Protein AF-A0A3D2YHK5-F1 (afdb_monomer_lite)

Foldseek 3Di:
DDWDDDVQWIFDDDPNDTFWIWGWDQDPAFIETADTDGDPVCPPVCVSVVRVVVRCVVRCVPPQAGKHKYKYADDPDPVCVVVLVVSQWDDDPRITMHIDDHPDDPVRVVLVVCLVPDDQWAEAEAQACQQQPVVLSVQVSNDPRHAYEYEHLDPVSLVNNVVVQVVVVGDHHYDNDGCVCVVVPDPPPRGDDD

Secondary structure (DSSP, 8-state):
-EEEEETTEEEEEETTEEEEEEEEEEETTEEEEEEEEE-GGGTTSSHHHHHHHHHHHHTTTT-SSS-EEEEEPPPSSHHHHHHHHTTT-EEETTEEEEEE-----HHHHHHHHHHHH-SS-SEEEES--TTSHHHHHHHHHHTTTSEEEEEES-HHHHHHHHHHHHHTT---EEEES-GGGGGGTS-TT-S---

Structure (mmCIF, N/CA/C/O backbone):
data_AF-A0A3D2YHK5-F1
#
_entry.id   AF-A0A3D2YHK5-F1
#
loop_
_atom_site.group_PDB
_atom_site.id
_atom_site.type_symbol
_atom_site.label_atom_id
_atom_site.label_alt_id
_atom_site.label_comp_id
_atom_site.label_asym_id
_atom_site.label_entity_id
_atom_site.label_seq_id
_atom_site.pdbx_PDB_ins_code
_atom_site.Cartn_x
_atom_site.Cartn_y
_atom_site.Cartn_z
_atom_site.occupancy
_atom_site.B_iso_or_equiv
_atom_site.auth_seq_id
_atom_site.auth_comp_id
_atom_site.auth_asym_id
_atom_site.auth_atom_id
_atom_site.pdbx_PDB_model_num
ATOM 1 N N . MET A 1 1 ? 25.775 6.200 -14.790 1.00 88.88 1 MET A N 1
ATOM 2 C CA . MET A 1 1 ? 24.666 5.996 -15.748 1.00 88.88 1 MET A CA 1
ATOM 3 C C . MET A 1 1 ? 23.688 7.136 -15.580 1.00 88.88 1 MET A C 1
ATOM 5 O O . MET A 1 1 ? 23.477 7.538 -14.444 1.00 88.88 1 MET A O 1
ATOM 9 N N . LYS A 1 2 ? 23.125 7.659 -16.668 1.00 94.06 2 LYS A N 1
ATOM 10 C CA . LYS A 1 2 ? 22.083 8.692 -16.622 1.00 94.06 2 LYS A CA 1
ATOM 11 C C . LYS A 1 2 ? 20.836 8.153 -17.311 1.00 94.06 2 LYS A C 1
ATOM 13 O O . LYS A 1 2 ? 20.948 7.627 -18.412 1.00 94.06 2 LYS A O 1
ATOM 18 N N . LEU A 1 3 ? 19.683 8.252 -16.655 1.00 95.62 3 LEU A N 1
ATOM 19 C CA . LEU A 1 3 ? 18.392 7.918 -17.249 1.00 95.62 3 LEU A CA 1
ATOM 20 C C . LEU A 1 3 ? 17.642 9.219 -17.523 1.00 95.62 3 LEU A C 1
ATOM 22 O O . LEU A 1 3 ? 17.362 9.970 -16.588 1.00 95.62 3 LEU A O 1
ATOM 26 N N . GLU A 1 4 ? 17.339 9.479 -18.786 1.00 96.81 4 GLU A N 1
ATOM 27 C CA . GLU A 1 4 ? 16.583 10.650 -19.220 1.00 96.81 4 GLU A CA 1
ATOM 28 C C . GLU A 1 4 ? 15.184 10.233 -19.646 1.00 96.81 4 GLU A C 1
ATOM 30 O O . GLU A 1 4 ? 15.004 9.219 -20.321 1.00 96.81 4 GLU A O 1
ATOM 35 N N . GLU A 1 5 ? 14.195 11.016 -19.240 1.00 96.12 5 GLU A N 1
ATOM 36 C CA . GLU A 1 5 ? 12.816 10.848 -19.675 1.00 96.12 5 GLU A CA 1
ATOM 37 C C . GLU A 1 5 ? 12.613 11.515 -21.035 1.00 96.12 5 GLU A C 1
ATOM 39 O O . GLU A 1 5 ? 13.186 12.567 -21.322 1.00 96.12 5 GLU A O 1
ATOM 44 N N . ARG A 1 6 ? 11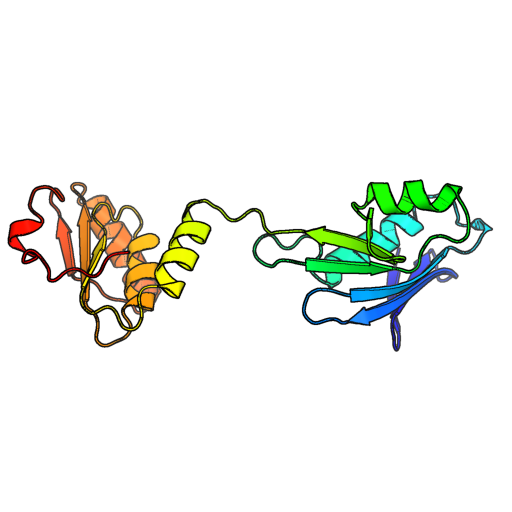.825 10.868 -21.888 1.00 93.62 6 ARG A N 1
ATOM 45 C CA . ARG A 1 6 ? 11.473 11.320 -23.234 1.00 93.62 6 ARG A CA 1
ATOM 46 C C . ARG A 1 6 ? 9.975 11.089 -23.451 1.00 93.62 6 ARG A C 1
ATOM 48 O O . ARG A 1 6 ? 9.382 10.274 -22.741 1.00 93.62 6 ARG A O 1
ATOM 55 N N . PRO A 1 7 ? 9.346 11.745 -24.440 1.00 92.88 7 PRO A N 1
ATOM 56 C CA . PRO A 1 7 ? 7.961 11.447 -24.789 1.00 92.88 7 PRO A CA 1
ATOM 57 C C . PRO A 1 7 ? 7.756 9.938 -25.012 1.00 92.88 7 PRO A C 1
ATOM 59 O O . PRO A 1 7 ? 8.401 9.339 -25.871 1.00 92.88 7 PRO A O 1
ATOM 62 N N . GLY A 1 8 ? 6.897 9.320 -24.196 1.00 92.38 8 GLY A N 1
ATOM 63 C CA . GLY A 1 8 ? 6.570 7.892 -24.279 1.00 92.38 8 GLY A CA 1
ATOM 64 C C . GLY A 1 8 ? 7.642 6.920 -23.763 1.00 92.38 8 GLY A C 1
ATOM 65 O O . GLY A 1 8 ? 7.544 5.723 -24.038 1.00 92.38 8 GLY A O 1
ATOM 66 N N . GLY A 1 9 ? 8.675 7.377 -23.043 1.00 96.31 9 GLY A N 1
ATOM 67 C CA . GLY A 1 9 ? 9.701 6.455 -22.560 1.00 96.31 9 GLY A CA 1
ATOM 68 C C . GLY A 1 9 ? 10.932 7.070 -21.905 1.00 96.31 9 GLY A C 1
ATOM 69 O O . GLY A 1 9 ? 10.928 8.184 -21.389 1.00 96.31 9 GLY A O 1
ATOM 70 N N . PHE A 1 10 ? 12.015 6.298 -21.915 1.00 97.88 10 PHE A N 1
ATOM 71 C CA . PHE A 1 10 ? 13.275 6.626 -21.263 1.00 97.88 10 PHE A CA 1
ATOM 72 C C . PHE A 1 10 ? 14.465 6.234 -22.129 1.00 97.88 10 PHE A C 1
ATOM 74 O O . PHE A 1 10 ? 14.447 5.200 -22.798 1.00 97.88 10 PHE A O 1
ATOM 81 N N . ALA A 1 11 ? 15.530 7.024 -22.050 1.00 97.69 11 ALA A N 1
ATOM 82 C CA . ALA A 1 11 ? 16.819 6.733 -22.657 1.00 97.69 11 ALA A CA 1
ATOM 83 C C . ALA A 1 11 ? 17.905 6.615 -21.592 1.00 97.69 11 ALA A C 1
ATOM 85 O O . ALA A 1 11 ? 17.996 7.419 -20.661 1.00 97.69 11 ALA A O 1
ATOM 86 N N . LEU A 1 12 ? 18.734 5.588 -21.728 1.00 97.88 12 LEU A N 1
ATOM 87 C CA . LEU A 1 12 ? 19.839 5.287 -20.838 1.00 97.88 12 LEU A CA 1
ATOM 88 C C . LEU A 1 12 ? 21.146 5.722 -21.490 1.00 97.88 12 LEU A C 1
ATOM 90 O O . LEU A 1 12 ? 21.478 5.258 -22.576 1.00 97.88 12 LEU A O 1
ATOM 94 N N . TYR A 1 13 ? 21.931 6.528 -20.783 1.00 97.25 13 TYR A N 1
ATOM 95 C CA . TYR A 1 13 ? 23.222 7.015 -21.251 1.00 97.25 13 TYR A CA 1
ATOM 96 C C . TYR A 1 13 ? 24.378 6.568 -20.366 1.00 97.25 13 TYR A C 1
ATOM 98 O O . TYR A 1 13 ? 24.289 6.540 -19.126 1.00 97.25 13 TYR A O 1
ATOM 106 N N . LYS A 1 14 ? 25.511 6.322 -21.020 1.00 95.50 14 LYS A N 1
ATOM 107 C CA . LYS A 1 14 ? 26.828 6.201 -20.402 1.00 95.50 14 LYS A CA 1
ATOM 108 C C . LYS A 1 14 ? 27.788 7.148 -21.115 1.00 95.50 14 LYS A C 1
ATOM 110 O O . LYS A 1 14 ? 27.873 7.105 -22.331 1.00 95.50 14 LYS A O 1
ATOM 115 N N . GLU A 1 15 ? 28.487 8.002 -20.362 1.00 90.19 15 GLU A N 1
ATOM 116 C CA . GLU A 1 15 ? 29.526 8.899 -20.910 1.00 90.19 15 GLU A CA 1
ATOM 117 C C . GLU A 1 15 ? 29.047 9.723 -22.126 1.00 90.19 15 GLU A C 1
ATOM 119 O O . GLU A 1 15 ? 29.787 9.939 -23.074 1.00 90.19 15 GLU A O 1
ATOM 124 N N . LYS A 1 16 ? 27.795 10.210 -22.070 1.00 91.69 16 LYS A N 1
ATOM 125 C CA . LYS A 1 16 ? 27.081 10.964 -23.128 1.00 91.69 16 LYS A CA 1
ATOM 126 C C . LYS A 1 16 ? 26.627 10.150 -24.348 1.00 91.69 16 LYS A C 1
ATOM 128 O O . LYS A 1 16 ? 25.892 10.687 -25.168 1.00 91.69 16 LYS A O 1
ATOM 133 N N . THR A 1 17 ? 26.955 8.867 -24.428 1.00 94.69 17 THR A N 1
ATOM 134 C CA . THR A 1 17 ? 26.437 7.958 -25.457 1.00 94.69 17 THR A CA 1
ATOM 135 C C . THR A 1 17 ? 25.137 7.318 -24.987 1.00 94.69 17 THR A C 1
ATOM 137 O O . THR A 1 17 ? 25.060 6.826 -23.858 1.00 94.69 17 THR A O 1
ATOM 140 N N . GLU A 1 18 ? 24.108 7.314 -25.834 1.00 96.38 18 GLU A N 1
ATOM 141 C CA . GLU A 1 18 ? 22.886 6.545 -25.587 1.00 96.38 18 GLU A CA 1
ATOM 142 C C . GLU A 1 18 ? 23.189 5.053 -25.760 1.00 96.38 18 GLU A C 1
ATOM 144 O O . GLU A 1 18 ? 23.614 4.609 -26.822 1.00 96.38 18 GLU A O 1
ATOM 149 N N . VAL A 1 19 ? 22.988 4.274 -24.700 1.00 97.62 19 VAL A N 1
ATOM 150 C CA . VAL A 1 19 ? 23.305 2.838 -24.664 1.00 97.62 19 VAL A CA 1
ATOM 151 C C . VAL A 1 19 ? 22.060 1.954 -24.656 1.00 97.62 19 VAL A C 1
ATOM 153 O O . VAL A 1 19 ? 22.167 0.730 -24.761 1.00 97.62 19 VAL A O 1
ATOM 156 N N . GLY A 1 20 ? 20.872 2.541 -24.528 1.00 97.12 20 GLY A N 1
ATOM 157 C CA . GLY A 1 20 ? 19.611 1.815 -24.586 1.00 97.12 20 GLY A CA 1
ATOM 158 C C . GLY A 1 20 ? 18.398 2.700 -24.356 1.00 97.12 20 GLY A C 1
ATOM 159 O O . GLY A 1 20 ? 18.521 3.826 -23.880 1.00 97.12 20 GLY A O 1
ATOM 160 N N . CYS A 1 21 ? 17.222 2.163 -24.647 1.00 97.62 21 CYS A N 1
ATOM 161 C CA . CYS A 1 21 ? 15.961 2.871 -24.497 1.00 97.62 21 CYS A CA 1
ATOM 162 C C . CYS A 1 21 ? 14.836 1.931 -24.052 1.00 97.62 21 CYS A C 1
ATOM 164 O O . CYS A 1 21 ? 14.909 0.708 -24.206 1.00 97.62 21 CYS A O 1
ATOM 166 N N . CYS A 1 22 ? 13.800 2.515 -23.463 1.00 97.88 22 CYS A N 1
ATOM 167 C CA . CYS A 1 22 ? 12.573 1.834 -23.081 1.00 97.88 22 CYS A CA 1
ATOM 168 C C . CYS A 1 22 ? 11.386 2.701 -23.495 1.00 97.88 22 CYS A C 1
ATOM 170 O O . CYS A 1 22 ? 11.330 3.861 -23.092 1.00 97.88 22 CYS A O 1
ATOM 172 N N . GLN A 1 23 ? 10.449 2.155 -24.266 1.00 97.88 23 GLN A N 1
ATOM 173 C CA . GLN A 1 23 ? 9.163 2.798 -24.541 1.00 97.88 23 GLN A CA 1
ATOM 174 C C . GLN A 1 23 ? 8.079 2.115 -23.727 1.00 97.88 23 GLN A C 1
ATOM 176 O O . GLN A 1 23 ? 8.048 0.886 -23.631 1.00 97.88 23 GLN A O 1
ATOM 181 N N . LEU A 1 24 ? 7.189 2.911 -23.147 1.00 97.56 24 LEU A N 1
ATOM 182 C CA . LEU A 1 24 ? 6.119 2.406 -22.304 1.00 97.56 24 LEU A CA 1
ATOM 183 C C . LEU A 1 24 ? 4.934 3.362 -22.247 1.00 97.56 24 LEU A C 1
ATOM 185 O O . LEU A 1 24 ? 5.067 4.563 -22.477 1.00 97.56 24 LEU A O 1
ATOM 189 N N . THR A 1 25 ? 3.791 2.817 -21.851 1.00 97.19 25 THR A N 1
ATOM 190 C CA . THR A 1 25 ? 2.605 3.584 -21.474 1.00 97.19 25 THR A CA 1
ATOM 191 C C . THR A 1 25 ? 2.326 3.369 -19.994 1.00 97.19 25 THR A C 1
ATOM 193 O O . THR A 1 25 ? 2.326 2.234 -19.514 1.00 97.19 25 THR A O 1
ATOM 196 N N . ARG A 1 26 ? 2.093 4.450 -19.244 1.00 95.62 26 ARG A N 1
ATOM 197 C CA . ARG A 1 26 ? 1.664 4.348 -17.844 1.00 95.62 26 ARG A CA 1
ATOM 198 C C . ARG A 1 26 ? 0.265 3.736 -17.785 1.00 95.62 26 ARG A C 1
ATOM 200 O O . ARG A 1 26 ? -0.619 4.148 -18.529 1.00 95.62 26 ARG A O 1
ATOM 207 N N . THR A 1 27 ? 0.058 2.796 -16.873 1.00 95.00 27 THR A N 1
ATOM 208 C CA . THR A 1 27 ? -1.259 2.218 -16.579 1.00 95.00 27 THR A CA 1
ATOM 209 C C . THR A 1 27 ? -1.681 2.590 -15.158 1.00 95.00 27 THR A C 1
ATOM 211 O O . THR A 1 27 ? -0.880 3.122 -14.387 1.00 95.00 27 THR A O 1
ATOM 214 N N . ALA A 1 28 ? -2.932 2.302 -14.788 1.00 91.50 28 ALA A N 1
ATOM 215 C CA . ALA A 1 28 ? -3.427 2.565 -13.433 1.00 91.50 28 ALA A CA 1
ATOM 216 C C . ALA A 1 28 ? -2.638 1.806 -12.346 1.00 91.50 28 ALA A C 1
ATOM 218 O O . ALA A 1 28 ? -2.479 2.313 -11.242 1.00 91.50 28 ALA A O 1
ATOM 219 N N . ALA A 1 29 ? -2.116 0.617 -12.669 1.00 91.00 29 ALA A N 1
ATOM 220 C CA . ALA A 1 29 ? -1.415 -0.263 -11.731 1.00 91.00 29 ALA A CA 1
ATOM 221 C C . ALA A 1 29 ? 0.089 -0.417 -12.041 1.00 91.00 29 ALA A C 1
ATOM 223 O O . ALA A 1 29 ? 0.731 -1.319 -11.513 1.00 91.00 29 ALA A O 1
ATOM 224 N N . GLY A 1 30 ? 0.675 0.405 -12.917 1.00 95.62 30 GLY A N 1
ATOM 225 C CA . GLY A 1 30 ? 2.084 0.275 -13.297 1.00 95.62 30 GLY A CA 1
ATOM 226 C C . GLY A 1 30 ? 2.374 0.816 -14.693 1.00 95.62 30 GLY A C 1
ATOM 227 O O . GLY A 1 30 ? 2.168 2.001 -14.966 1.00 95.62 30 GLY A O 1
ATOM 228 N N . ALA A 1 31 ? 2.891 -0.042 -15.575 1.00 97.44 31 ALA A N 1
ATOM 229 C CA . ALA A 1 31 ? 3.216 0.333 -16.950 1.00 97.44 31 ALA A CA 1
ATOM 230 C C . ALA A 1 31 ? 3.137 -0.846 -17.931 1.00 97.44 31 ALA A C 1
ATOM 232 O O . ALA A 1 31 ? 3.493 -1.975 -17.594 1.00 97.44 31 ALA A O 1
ATOM 233 N N . ASP A 1 32 ? 2.745 -0.555 -19.169 1.00 97.44 32 ASP A N 1
ATOM 234 C CA . ASP A 1 32 ? 2.889 -1.455 -20.311 1.00 97.44 32 ASP A CA 1
ATOM 235 C C . ASP A 1 32 ? 4.156 -1.087 -21.085 1.00 97.44 32 ASP A C 1
ATOM 237 O O . ASP A 1 32 ? 4.244 -0.010 -21.674 1.00 97.44 32 ASP A O 1
ATOM 241 N N . VAL A 1 33 ? 5.164 -1.955 -21.044 1.00 97.56 33 VAL A N 1
ATOM 242 C CA . VAL A 1 33 ? 6.435 -1.779 -21.746 1.00 97.56 33 VAL A CA 1
ATOM 243 C C . VAL A 1 33 ? 6.251 -2.209 -23.195 1.00 97.56 33 VAL A C 1
ATOM 245 O O . VAL A 1 33 ? 6.117 -3.392 -23.486 1.00 97.56 33 VAL A O 1
ATOM 248 N N . ALA A 1 34 ? 6.287 -1.249 -24.113 1.00 96.25 34 ALA A N 1
ATOM 249 C CA . ALA A 1 34 ? 6.197 -1.506 -25.545 1.00 96.25 34 ALA A CA 1
ATOM 250 C C . ALA A 1 34 ? 7.515 -2.063 -26.100 1.00 96.25 34 ALA A C 1
ATOM 252 O O . ALA A 1 34 ? 7.510 -3.001 -26.894 1.00 96.25 34 ALA A O 1
ATOM 253 N N . CYS A 1 35 ? 8.656 -1.520 -25.663 1.00 93.62 35 CYS A N 1
ATOM 254 C CA . CYS A 1 35 ? 9.968 -2.055 -26.014 1.00 93.62 35 CYS A CA 1
ATOM 255 C C . CYS A 1 35 ? 11.018 -1.737 -24.944 1.00 93.62 35 CYS A C 1
ATOM 257 O O . CYS A 1 35 ? 10.938 -0.722 -24.255 1.00 93.62 35 CYS A O 1
ATOM 259 N N . LEU A 1 36 ? 12.032 -2.596 -24.830 1.00 95.25 36 LEU A N 1
ATOM 260 C CA . LEU A 1 36 ? 13.234 -2.356 -24.035 1.00 95.25 36 LEU A CA 1
ATOM 261 C C . LEU A 1 36 ? 14.432 -2.859 -24.829 1.00 95.25 36 LEU A C 1
ATOM 263 O O . LEU A 1 36 ? 14.547 -4.054 -25.092 1.00 95.25 36 LEU A O 1
ATOM 267 N N . THR A 1 37 ? 15.330 -1.956 -25.210 1.00 95.00 37 THR A N 1
ATOM 268 C CA . THR A 1 37 ? 16.472 -2.296 -26.060 1.00 95.00 37 THR A CA 1
ATOM 269 C C . THR A 1 37 ? 17.775 -1.755 -25.491 1.00 95.00 37 THR A C 1
ATOM 271 O O . THR A 1 37 ? 17.822 -0.711 -24.844 1.00 95.00 37 THR A O 1
ATOM 274 N N . ILE A 1 38 ? 18.854 -2.502 -25.725 1.00 96.19 38 ILE A N 1
ATOM 275 C CA . ILE A 1 38 ? 20.229 -2.104 -25.419 1.00 96.19 38 ILE A CA 1
ATOM 276 C C . ILE A 1 38 ? 21.022 -2.174 -26.719 1.00 96.19 38 ILE A C 1
ATOM 278 O O . ILE A 1 38 ? 20.932 -3.175 -27.448 1.00 96.19 38 ILE A O 1
ATOM 282 N N . VAL A 1 39 ? 21.802 -1.129 -26.992 1.00 96.31 39 VAL A N 1
ATOM 283 C CA . VAL A 1 39 ? 22.677 -1.045 -28.166 1.00 96.31 39 VAL A CA 1
ATOM 284 C C . VAL A 1 39 ? 23.623 -2.261 -28.171 1.00 96.31 39 VAL A C 1
ATOM 286 O O . VAL A 1 39 ? 24.179 -2.582 -27.116 1.00 96.31 39 VAL A O 1
ATOM 289 N N . PRO A 1 40 ? 23.796 -2.981 -29.301 1.00 94.75 40 PRO A N 1
ATOM 290 C CA . PRO A 1 40 ? 24.488 -4.275 -29.345 1.00 94.75 40 PRO A CA 1
ATOM 291 C C . PRO A 1 40 ? 25.843 -4.339 -28.624 1.00 94.75 40 PRO A C 1
ATOM 293 O O . PRO A 1 40 ? 26.052 -5.235 -27.809 1.00 94.75 40 PRO A O 1
ATOM 296 N N . GLU A 1 41 ? 26.721 -3.358 -28.835 1.00 96.31 41 GLU A N 1
ATOM 297 C CA . GLU A 1 41 ? 28.064 -3.262 -28.224 1.00 96.31 41 GLU A CA 1
ATOM 298 C C . GLU A 1 41 ? 28.055 -3.055 -26.686 1.00 96.31 41 GLU A C 1
ATOM 300 O O . GLU A 1 41 ? 29.052 -3.277 -25.983 1.00 96.31 41 GLU A O 1
ATOM 305 N N . TRP A 1 42 ? 26.899 -2.665 -26.142 1.00 95.50 42 TRP A N 1
ATOM 306 C CA . TRP A 1 42 ? 26.649 -2.469 -24.715 1.00 95.50 42 TRP A CA 1
ATOM 307 C C . TRP A 1 42 ? 25.891 -3.650 -24.084 1.00 95.50 42 TRP A C 1
ATOM 309 O O . TRP A 1 42 ? 25.676 -3.684 -22.869 1.00 95.50 42 TRP A O 1
ATOM 319 N N . ARG A 1 43 ? 25.496 -4.668 -24.857 1.00 93.56 43 ARG A N 1
ATOM 320 C CA . ARG A 1 43 ? 24.784 -5.842 -24.322 1.00 93.56 43 ARG A CA 1
ATOM 321 C C . ARG A 1 43 ? 25.680 -6.686 -23.415 1.00 93.56 43 ARG A C 1
ATOM 323 O O . ARG A 1 43 ? 26.901 -6.587 -23.427 1.00 93.56 43 ARG A O 1
ATOM 330 N N . ARG A 1 44 ? 25.041 -7.519 -22.582 1.00 91.81 44 ARG A N 1
ATOM 331 C CA . ARG A 1 44 ? 25.689 -8.439 -21.617 1.00 91.81 44 ARG A CA 1
ATOM 332 C C . ARG A 1 44 ? 26.559 -7.763 -20.540 1.00 91.81 44 ARG A C 1
ATOM 334 O O . ARG A 1 44 ? 27.207 -8.457 -19.772 1.00 91.81 44 ARG A O 1
ATOM 341 N N . LYS A 1 45 ? 26.482 -6.435 -20.405 1.00 94.81 45 LYS A N 1
ATOM 342 C CA . LYS A 1 45 ? 27.173 -5.631 -19.374 1.00 94.81 45 LYS A CA 1
ATOM 343 C C . LYS A 1 45 ? 26.257 -5.171 -18.226 1.00 94.81 45 LYS A C 1
ATOM 345 O O . LYS A 1 45 ? 26.622 -4.317 -17.431 1.00 94.81 45 LYS A O 1
ATOM 350 N N . GLY A 1 46 ? 25.031 -5.700 -18.157 1.00 94.38 46 GLY A N 1
ATOM 351 C CA . GLY A 1 46 ? 24.060 -5.388 -17.097 1.00 94.38 46 GLY A CA 1
ATOM 352 C C . GLY A 1 46 ? 23.161 -4.169 -17.342 1.00 94.38 46 GLY A C 1
ATOM 353 O O . GLY A 1 46 ? 22.216 -3.972 -16.581 1.00 94.38 46 GLY A O 1
ATOM 354 N N . TYR A 1 47 ? 23.361 -3.397 -18.416 1.00 96.62 47 TYR A N 1
ATOM 355 C CA . TYR A 1 47 ? 22.570 -2.183 -18.674 1.00 96.62 47 TYR A CA 1
ATOM 356 C C . TYR A 1 47 ? 21.072 -2.436 -18.877 1.00 96.62 47 TYR A C 1
ATOM 358 O O . 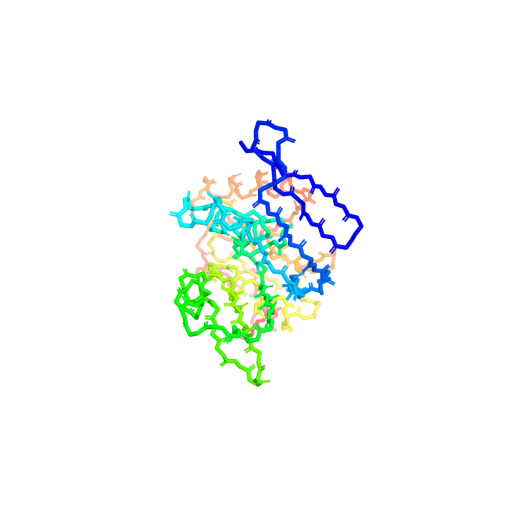TYR A 1 47 ? 20.268 -1.657 -18.383 1.00 96.62 47 TYR A O 1
ATOM 366 N N . GLY A 1 48 ? 20.676 -3.554 -19.497 1.00 95.81 48 GLY A N 1
ATOM 367 C CA . GLY A 1 48 ? 19.257 -3.930 -19.601 1.00 95.81 48 GLY A CA 1
ATOM 368 C C . GLY A 1 48 ? 18.622 -4.205 -18.238 1.00 95.81 48 GLY A C 1
ATOM 369 O O . GLY A 1 48 ? 17.515 -3.758 -17.958 1.00 95.81 48 GLY A O 1
ATOM 370 N N . SER A 1 49 ? 19.359 -4.879 -17.347 1.00 96.56 49 SER A N 1
ATOM 371 C CA . SER A 1 49 ? 18.911 -5.109 -15.970 1.00 96.56 49 SER A CA 1
ATOM 372 C C . SER A 1 49 ? 18.800 -3.800 -15.195 1.00 96.56 49 SER A C 1
ATOM 374 O O . SER A 1 49 ? 17.861 -3.635 -14.427 1.00 96.56 49 SER A O 1
ATOM 376 N N . TYR A 1 50 ? 19.752 -2.885 -15.381 1.00 97.38 50 TYR A N 1
ATOM 377 C CA . TYR A 1 50 ? 19.704 -1.563 -14.767 1.00 97.38 50 TYR A CA 1
ATOM 378 C C . TYR A 1 50 ? 18.487 -0.771 -15.258 1.00 97.38 50 TYR A C 1
ATOM 380 O O . TYR A 1 50 ? 17.683 -0.339 -14.439 1.00 97.38 50 TYR A O 1
ATOM 388 N N . LEU A 1 51 ? 18.301 -0.671 -16.579 1.00 97.69 51 LEU A N 1
ATOM 389 C CA . LEU A 1 51 ? 17.181 0.043 -17.187 1.00 97.69 51 LEU A CA 1
ATOM 390 C C . LEU A 1 51 ? 15.839 -0.479 -16.671 1.00 97.69 51 LEU A C 1
ATOM 392 O O . LEU A 1 51 ? 15.056 0.298 -16.135 1.00 97.69 51 LEU A O 1
ATOM 396 N N . LEU A 1 52 ? 15.600 -1.792 -16.745 1.00 97.50 52 LEU A N 1
ATOM 397 C CA . LEU A 1 52 ? 14.337 -2.373 -16.290 1.00 97.50 52 LEU A CA 1
ATOM 398 C C . LEU A 1 52 ? 14.096 -2.143 -14.790 1.00 97.50 52 LEU A C 1
ATOM 400 O O . LEU A 1 52 ? 12.972 -1.842 -14.403 1.00 97.50 52 LEU A O 1
ATOM 404 N N . LYS A 1 53 ? 15.129 -2.223 -13.938 1.00 97.12 53 LYS A N 1
ATOM 405 C CA . LYS A 1 53 ? 14.992 -1.914 -12.502 1.00 97.12 53 LYS A CA 1
ATOM 406 C C . LYS A 1 53 ? 14.573 -0.470 -12.257 1.00 97.12 53 LYS A C 1
ATOM 408 O O . LYS A 1 53 ? 13.727 -0.235 -11.398 1.00 97.12 53 LYS A O 1
ATOM 413 N N . GLU A 1 54 ? 15.157 0.480 -12.982 1.00 97.56 54 GLU A N 1
ATOM 414 C CA . GLU A 1 54 ? 14.778 1.888 -12.850 1.00 97.56 54 GLU A CA 1
ATOM 415 C C . GLU A 1 54 ? 13.336 2.123 -13.305 1.00 97.56 54 GLU A C 1
ATOM 417 O O . GLU A 1 54 ? 12.592 2.815 -12.613 1.00 97.56 54 GLU A O 1
ATOM 422 N N . ILE A 1 55 ? 12.908 1.490 -14.404 1.00 97.12 55 ILE A N 1
ATOM 423 C CA . ILE A 1 55 ? 11.507 1.533 -14.843 1.00 97.12 55 ILE A CA 1
ATOM 424 C C . ILE A 1 55 ? 10.589 0.939 -13.774 1.00 97.12 55 ILE A C 1
ATOM 426 O O . ILE A 1 55 ? 9.669 1.610 -13.320 1.00 97.12 55 ILE A O 1
ATOM 430 N N . LEU A 1 56 ? 10.863 -0.275 -13.294 1.00 96.62 56 LEU A N 1
ATOM 431 C CA . LEU A 1 56 ? 10.063 -0.887 -12.232 1.00 96.62 56 LEU A CA 1
ATOM 432 C C . LEU A 1 56 ? 9.976 0.036 -11.010 1.00 96.62 56 LEU A C 1
ATOM 434 O O . LEU A 1 56 ? 8.885 0.260 -10.502 1.00 96.62 56 LEU A O 1
ATOM 438 N N . ARG A 1 57 ? 11.086 0.644 -10.573 1.00 95.25 57 ARG A N 1
ATOM 439 C CA . ARG A 1 57 ? 11.091 1.559 -9.422 1.00 95.25 57 ARG A CA 1
ATOM 440 C C . ARG A 1 57 ? 10.237 2.808 -9.650 1.00 95.25 57 ARG A C 1
ATOM 442 O O . ARG A 1 57 ? 9.455 3.154 -8.771 1.00 95.25 57 ARG A O 1
ATOM 449 N N . ARG A 1 58 ? 10.353 3.469 -10.807 1.00 95.19 58 ARG A N 1
ATOM 450 C CA . ARG A 1 58 ? 9.605 4.707 -11.112 1.00 95.19 58 ARG A CA 1
ATOM 451 C C . ARG A 1 58 ? 8.091 4.509 -11.206 1.00 95.19 58 ARG A C 1
ATOM 453 O O . ARG A 1 58 ? 7.340 5.466 -11.037 1.00 95.19 58 ARG A O 1
ATOM 460 N N . PHE A 1 59 ? 7.650 3.286 -11.478 1.00 94.94 59 PHE A N 1
ATOM 461 C CA . PHE A 1 59 ? 6.238 2.945 -11.653 1.00 94.94 59 PHE A CA 1
ATOM 462 C C . PHE A 1 59 ? 5.719 2.022 -10.536 1.00 94.94 59 PHE A C 1
ATOM 464 O O . PHE A 1 59 ? 4.774 1.269 -10.745 1.00 94.94 59 PHE A O 1
ATOM 471 N N . GLY A 1 60 ? 6.341 2.058 -9.350 1.00 92.44 60 GLY A N 1
ATOM 472 C CA . GLY A 1 60 ? 5.824 1.381 -8.153 1.00 92.44 60 GLY A CA 1
ATOM 473 C C . GLY A 1 60 ? 6.053 -0.133 -8.103 1.00 92.44 60 GLY A C 1
ATOM 474 O O . GLY A 1 60 ? 5.560 -0.805 -7.209 1.00 92.44 60 GLY A O 1
ATOM 475 N N . GLY A 1 61 ? 6.848 -0.713 -9.002 1.00 91.94 61 GLY A N 1
ATOM 476 C CA . GLY A 1 61 ? 7.093 -2.159 -9.082 1.00 91.94 61 GLY A CA 1
ATOM 477 C C . GLY A 1 61 ? 7.736 -2.801 -7.846 1.00 91.94 61 GLY A C 1
ATOM 478 O O . GLY A 1 61 ? 7.820 -4.033 -7.779 1.00 91.94 61 GLY A O 1
ATOM 479 N N . TYR A 1 62 ? 8.173 -1.990 -6.880 1.00 90.00 62 TYR A N 1
ATOM 480 C CA . TYR A 1 62 ? 8.693 -2.405 -5.575 1.00 90.00 62 TYR A CA 1
ATOM 481 C C . TYR A 1 62 ? 7.916 -1.804 -4.391 1.00 90.00 62 TYR A C 1
ATOM 483 O O . TYR A 1 62 ? 8.353 -1.953 -3.248 1.00 90.00 62 TYR A O 1
ATOM 491 N N . ASP A 1 63 ? 6.776 -1.161 -4.647 1.00 85.50 63 ASP A N 1
ATOM 492 C CA . ASP A 1 63 ? 5.910 -0.585 -3.620 1.00 85.50 63 ASP A CA 1
ATOM 493 C C . ASP A 1 63 ? 5.387 -1.673 -2.674 1.00 85.50 63 ASP A C 1
ATOM 495 O O . ASP A 1 63 ? 5.028 -2.768 -3.117 1.00 85.50 63 ASP A O 1
ATOM 499 N N . ARG A 1 64 ? 5.446 -1.419 -1.364 1.00 80.12 64 ARG A N 1
ATOM 500 C CA . ARG A 1 64 ? 5.103 -2.412 -0.334 1.00 80.12 64 ARG A CA 1
ATOM 501 C C . ARG A 1 64 ? 3.611 -2.472 -0.032 1.00 80.12 64 ARG A C 1
ATOM 503 O O . ARG A 1 64 ? 3.187 -3.467 0.537 1.00 80.12 64 ARG A O 1
ATOM 510 N N . GLU A 1 65 ? 2.852 -1.455 -0.415 1.00 78.62 65 GLU A N 1
ATOM 511 C CA . GLU A 1 65 ? 1.449 -1.281 -0.035 1.00 78.62 65 GLU A CA 1
ATOM 512 C C . GLU A 1 65 ? 0.516 -1.358 -1.245 1.00 78.62 65 GLU A C 1
ATOM 514 O O . GLU A 1 65 ? -0.623 -1.794 -1.121 1.00 78.62 65 GLU A O 1
ATOM 519 N N . THR A 1 66 ? 1.006 -0.997 -2.431 1.00 83.88 66 THR A N 1
ATOM 520 C CA . THR A 1 66 ? 0.207 -0.943 -3.656 1.00 83.88 66 THR A CA 1
ATOM 521 C C . THR A 1 66 ? 0.522 -2.115 -4.577 1.00 83.88 66 THR A C 1
ATOM 523 O O . THR A 1 66 ? 1.677 -2.378 -4.925 1.00 83.88 66 THR A O 1
ATOM 526 N N . ALA A 1 67 ? -0.525 -2.809 -5.026 1.00 88.88 67 ALA A N 1
ATOM 527 C CA . ALA A 1 67 ? -0.389 -3.835 -6.050 1.00 88.88 67 ALA A CA 1
ATOM 528 C C . ALA A 1 67 ? 0.057 -3.225 -7.376 1.00 88.88 67 ALA A C 1
ATOM 530 O O . ALA A 1 67 ? -0.458 -2.191 -7.800 1.00 88.88 67 ALA A O 1
ATOM 531 N N . THR A 1 68 ? 0.993 -3.892 -8.051 1.00 93.94 68 THR A N 1
ATOM 532 C CA . THR A 1 68 ? 1.456 -3.445 -9.365 1.00 93.94 68 THR A CA 1
ATOM 533 C C . THR A 1 68 ? 1.419 -4.527 -10.423 1.00 93.94 68 THR A C 1
ATOM 535 O O . THR A 1 68 ? 1.637 -5.711 -10.155 1.00 93.94 68 THR A O 1
ATOM 538 N N . VAL A 1 69 ? 1.156 -4.090 -11.650 1.00 96.25 69 VAL A N 1
ATOM 539 C CA . VAL A 1 69 ? 1.122 -4.913 -12.851 1.00 96.25 69 VAL A CA 1
ATOM 540 C C . VAL A 1 69 ? 1.959 -4.236 -13.926 1.00 96.25 69 VAL A C 1
ATOM 542 O O . VAL A 1 69 ? 1.727 -3.082 -14.290 1.00 96.25 69 VAL A O 1
ATOM 545 N N . PHE A 1 70 ? 2.931 -4.980 -14.440 1.00 97.81 70 PHE A N 1
ATOM 546 C CA . PHE A 1 70 ? 3.713 -4.593 -15.604 1.00 97.81 70 PHE A CA 1
ATOM 547 C C . PHE A 1 70 ? 3.498 -5.598 -16.714 1.00 97.81 70 PHE A C 1
ATOM 549 O O . PHE A 1 70 ? 3.535 -6.803 -16.467 1.00 97.81 70 PHE A O 1
ATOM 556 N N . THR A 1 71 ? 3.338 -5.108 -17.933 1.00 97.88 71 THR A N 1
ATOM 557 C CA . THR A 1 71 ? 3.212 -5.957 -19.118 1.00 97.88 71 THR A CA 1
ATOM 558 C C . THR A 1 71 ? 4.302 -5.645 -20.131 1.00 97.88 71 THR A C 1
ATOM 560 O O . THR A 1 71 ? 4.875 -4.559 -20.119 1.00 97.88 71 THR A O 1
ATOM 563 N N . ALA A 1 72 ? 4.638 -6.622 -20.966 1.00 97.31 72 ALA A N 1
ATOM 564 C CA . ALA A 1 72 ? 5.581 -6.475 -22.069 1.00 97.31 72 ALA A CA 1
ATOM 565 C C . ALA A 1 72 ? 5.215 -7.447 -23.207 1.00 97.31 72 ALA A C 1
ATOM 567 O O . ALA A 1 72 ? 4.536 -8.451 -22.956 1.00 97.31 72 ALA A O 1
ATOM 568 N N . PRO A 1 73 ? 5.631 -7.192 -24.459 1.00 96.12 73 PRO A N 1
ATOM 569 C CA . PRO A 1 73 ? 5.484 -8.167 -25.535 1.00 96.12 73 PRO A CA 1
ATOM 570 C C . PRO A 1 73 ? 6.272 -9.448 -25.235 1.00 96.12 73 PRO A C 1
ATOM 572 O O . PRO A 1 73 ? 7.241 -9.437 -24.471 1.00 96.12 73 PRO A O 1
ATOM 575 N N . LEU A 1 74 ? 5.870 -10.560 -25.858 1.00 94.06 74 LEU A N 1
ATOM 576 C CA . LEU A 1 74 ? 6.652 -11.791 -25.786 1.00 94.06 74 LEU A CA 1
ATOM 577 C C . LEU A 1 74 ? 8.035 -11.578 -26.418 1.00 94.06 74 LEU A C 1
ATOM 579 O O . LEU A 1 74 ? 8.142 -10.881 -27.431 1.00 94.06 74 LEU A O 1
ATOM 583 N N . PRO A 1 75 ? 9.098 -12.172 -25.850 1.00 89.81 75 PRO A N 1
ATOM 584 C CA . PRO A 1 75 ? 10.422 -12.034 -26.424 1.00 89.81 75 PRO A CA 1
ATOM 585 C C . PRO A 1 75 ? 10.486 -12.722 -27.788 1.00 89.81 75 PRO A C 1
ATOM 587 O O . PRO A 1 75 ? 10.092 -13.879 -27.921 1.00 89.81 75 PRO A O 1
ATOM 590 N N . ALA A 1 76 ? 11.033 -12.030 -28.789 1.00 85.06 76 ALA A N 1
ATOM 591 C CA . ALA A 1 76 ? 11.220 -12.595 -30.126 1.00 85.06 76 ALA A CA 1
ATOM 592 C C . ALA A 1 76 ? 12.361 -13.627 -30.164 1.00 85.06 76 ALA A C 1
ATOM 594 O O . ALA A 1 76 ? 12.397 -14.494 -31.035 1.00 85.06 76 ALA A O 1
ATOM 595 N N . VAL A 1 77 ? 13.302 -13.537 -29.216 1.00 83.81 77 VAL A N 1
ATOM 596 C CA . VAL A 1 77 ? 14.478 -14.408 -29.137 1.00 83.81 77 VAL A CA 1
ATOM 597 C C . VAL A 1 77 ? 14.413 -15.249 -27.856 1.00 83.81 77 VAL A C 1
ATOM 599 O O . VAL A 1 77 ? 14.288 -14.681 -26.769 1.00 83.81 77 VAL A O 1
ATOM 602 N N . PRO A 1 78 ? 14.584 -16.585 -27.920 1.00 73.88 78 PRO A N 1
ATOM 603 C CA . PRO A 1 78 ? 14.485 -17.461 -26.745 1.00 73.88 78 PRO A CA 1
ATOM 604 C C . PRO A 1 78 ? 15.372 -17.048 -25.555 1.00 73.88 78 PRO A C 1
ATOM 606 O O . PRO A 1 78 ? 14.972 -17.176 -24.398 1.00 73.88 78 PRO A O 1
ATOM 609 N N . GLY A 1 79 ? 16.557 -16.486 -25.824 1.00 76.75 79 GLY A N 1
ATOM 610 C CA . GLY A 1 79 ? 17.498 -16.028 -24.794 1.00 76.75 79 GLY A CA 1
ATOM 611 C C . GLY A 1 79 ? 17.014 -14.838 -23.953 1.00 76.75 79 GLY A C 1
ATOM 612 O O . GLY A 1 79 ? 17.560 -14.586 -22.877 1.00 76.75 79 GLY A O 1
ATOM 613 N N . GLU A 1 80 ? 15.988 -14.116 -24.401 1.00 87.75 80 GLU A N 1
ATOM 614 C CA . GLU A 1 80 ? 15.420 -12.978 -23.674 1.00 87.75 80 GLU A CA 1
ATOM 615 C C . GLU A 1 80 ? 14.410 -13.410 -22.603 1.00 87.75 80 GLU A C 1
ATOM 617 O O . GLU A 1 80 ? 14.251 -12.707 -21.605 1.00 87.75 80 GLU A O 1
ATOM 622 N N . LYS A 1 81 ? 13.785 -14.592 -22.726 1.00 89.69 81 LYS A N 1
ATOM 623 C CA . LYS A 1 81 ? 12.820 -15.091 -21.725 1.00 89.69 81 LYS A CA 1
ATOM 624 C C . LYS A 1 81 ? 13.452 -15.176 -20.332 1.00 89.69 81 LYS A C 1
ATOM 626 O O . LYS A 1 81 ? 12.886 -14.676 -19.365 1.00 89.69 81 LYS A O 1
ATOM 631 N N . ALA A 1 82 ? 14.683 -15.686 -20.245 1.00 91.75 82 ALA A N 1
ATOM 632 C CA . ALA A 1 82 ? 15.438 -15.756 -18.992 1.00 91.75 82 ALA A CA 1
ATOM 633 C C . ALA A 1 82 ? 15.722 -14.372 -18.375 1.00 91.75 82 ALA A C 1
ATOM 635 O O . ALA A 1 82 ? 15.733 -14.224 -17.151 1.00 91.75 82 ALA A O 1
ATOM 636 N N . PHE A 1 83 ? 15.934 -13.344 -19.208 1.00 94.31 83 PHE A N 1
ATOM 637 C CA . PHE A 1 83 ? 16.102 -11.973 -18.728 1.00 94.31 83 PHE A CA 1
ATOM 638 C C . PHE A 1 83 ? 14.825 -11.470 -18.054 1.00 94.31 83 PHE A C 1
ATOM 640 O O . PHE A 1 83 ? 14.905 -10.955 -16.944 1.00 94.31 83 PHE A O 1
ATOM 647 N N . TRP A 1 84 ? 13.662 -11.653 -18.678 1.00 95.81 84 TRP A N 1
ATOM 648 C CA . TRP A 1 84 ? 12.381 -11.204 -18.132 1.00 95.81 84 TRP A CA 1
ATOM 649 C C . TRP A 1 84 ? 11.970 -11.981 -16.875 1.00 95.81 84 TRP A C 1
ATOM 651 O O . TRP A 1 84 ? 11.601 -11.370 -15.868 1.00 95.81 84 TRP A O 1
ATOM 661 N N . SER A 1 85 ? 12.132 -13.308 -16.874 1.00 95.06 85 SER A N 1
ATOM 662 C CA . SER A 1 85 ? 11.818 -14.151 -15.712 1.00 95.06 85 SER A CA 1
ATOM 663 C C . SER A 1 85 ? 12.652 -13.803 -14.479 1.00 95.06 85 SER A C 1
ATOM 665 O O . SER A 1 85 ? 12.126 -13.817 -13.368 1.00 95.06 85 SER A O 1
ATOM 667 N N . LYS A 1 86 ? 13.908 -13.363 -14.650 1.00 94.69 86 LYS A N 1
ATOM 668 C CA . LYS A 1 86 ? 14.737 -12.831 -13.550 1.00 94.69 86 LYS A CA 1
ATOM 669 C C . LYS A 1 86 ? 14.080 -11.654 -12.811 1.00 94.69 86 LYS A C 1
ATOM 671 O O . LYS A 1 86 ? 14.379 -11.427 -11.642 1.00 94.69 86 LYS A O 1
ATOM 676 N N . PHE A 1 87 ? 13.215 -10.892 -13.479 1.00 95.44 87 PHE A N 1
ATOM 677 C CA . PHE A 1 87 ? 12.490 -9.760 -12.892 1.00 95.44 87 PHE A CA 1
ATOM 678 C C . PHE A 1 87 ? 11.063 -10.106 -12.456 1.00 95.44 87 PHE A C 1
ATOM 680 O O . PHE A 1 87 ? 10.333 -9.212 -12.029 1.00 95.44 87 PHE A O 1
ATOM 687 N N . GLY A 1 88 ? 10.679 -11.384 -12.514 1.00 95.06 88 GLY A N 1
ATOM 688 C CA . GLY A 1 88 ? 9.353 -11.859 -12.124 1.00 95.06 88 GLY A CA 1
ATOM 689 C C . GLY A 1 88 ? 8.291 -11.715 -13.213 1.00 95.06 88 GLY A C 1
ATOM 690 O O . GLY A 1 88 ? 7.110 -11.783 -12.898 1.00 95.06 88 GLY A O 1
ATOM 691 N N . PHE A 1 89 ? 8.683 -11.498 -14.472 1.00 96.69 89 PHE A N 1
ATOM 692 C CA . PHE A 1 89 ? 7.746 -11.575 -15.591 1.00 96.69 89 PHE A CA 1
ATOM 693 C C . PHE A 1 89 ? 7.510 -13.034 -15.986 1.00 96.69 89 PHE A C 1
ATOM 695 O O . PHE A 1 89 ? 8.454 -13.814 -16.146 1.00 96.69 89 PHE A O 1
ATOM 702 N N . GLN A 1 90 ? 6.245 -13.377 -16.176 1.00 95.50 90 GLN A N 1
ATOM 703 C CA . GLN A 1 90 ? 5.760 -14.673 -16.622 1.00 95.50 90 GLN A CA 1
ATOM 704 C C . GLN A 1 90 ? 4.852 -14.488 -17.833 1.00 95.50 90 GLN A C 1
ATOM 706 O O . GLN A 1 90 ? 4.361 -13.397 -18.096 1.00 95.50 90 GLN A O 1
ATOM 711 N N . GLU A 1 91 ? 4.675 -15.542 -18.613 1.00 94.75 91 GLU A N 1
ATOM 712 C CA . GLU A 1 91 ? 3.811 -15.503 -19.785 1.00 94.75 91 GLU A CA 1
ATOM 713 C C . GLU A 1 91 ? 2.348 -15.696 -19.363 1.00 94.75 91 GLU A C 1
ATOM 715 O O . GLU A 1 91 ? 2.005 -16.712 -18.767 1.00 94.75 91 GLU A O 1
ATOM 720 N N . GLU A 1 92 ? 1.498 -14.718 -19.670 1.00 94.31 92 GLU A N 1
ATOM 721 C CA . GLU A 1 92 ? 0.060 -14.717 -19.391 1.00 94.31 92 GLU A CA 1
ATOM 722 C C . GLU A 1 92 ? -0.678 -14.190 -20.628 1.00 94.31 92 GLU A C 1
ATOM 724 O O . GLU A 1 92 ? -0.383 -13.095 -21.109 1.00 94.31 92 GLU A O 1
ATOM 729 N N . ALA A 1 93 ? -1.641 -14.958 -21.151 1.00 91.25 93 ALA A N 1
ATOM 730 C CA . ALA A 1 93 ? -2.506 -14.551 -22.267 1.00 91.25 93 ALA A CA 1
ATOM 731 C C . ALA A 1 93 ? -1.751 -13.958 -23.484 1.00 91.25 93 ALA A C 1
ATOM 733 O O . ALA A 1 93 ? -2.157 -12.946 -24.054 1.00 91.25 93 ALA A O 1
ATOM 734 N N . GLY A 1 94 ? -0.628 -14.572 -23.876 1.00 93.19 94 GLY A N 1
ATOM 735 C CA . GLY A 1 94 ? 0.153 -14.149 -25.046 1.00 93.19 94 GLY A CA 1
ATOM 736 C C . GLY A 1 94 ? 1.006 -12.891 -24.838 1.00 93.19 94 GLY A C 1
ATOM 737 O O . GLY A 1 94 ? 1.472 -12.298 -25.810 1.00 93.19 94 GLY A O 1
ATOM 738 N N . ARG A 1 95 ? 1.224 -12.464 -23.590 1.00 95.69 95 ARG A N 1
ATOM 739 C CA . ARG A 1 95 ? 2.131 -11.367 -23.217 1.00 95.69 95 ARG A CA 1
ATOM 740 C C . ARG A 1 95 ? 2.989 -11.770 -22.027 1.00 95.69 95 ARG A C 1
ATOM 742 O O . ARG A 1 95 ? 2.696 -12.736 -21.330 1.00 95.69 95 ARG A O 1
ATOM 749 N N . LEU A 1 96 ? 4.043 -11.007 -21.768 1.00 96.88 96 LEU A N 1
ATOM 750 C CA . LEU A 1 96 ? 4.723 -11.058 -20.482 1.00 96.88 96 LEU A CA 1
ATOM 751 C C . LEU A 1 96 ? 3.965 -10.197 -19.475 1.00 96.88 96 LEU A C 1
ATOM 753 O O . LEU A 1 96 ? 3.593 -9.064 -19.775 1.00 96.88 96 LEU A O 1
ATOM 757 N N . CYS A 1 97 ? 3.793 -10.719 -18.270 1.00 96.75 97 CYS A N 1
ATOM 758 C CA . CYS A 1 97 ? 3.118 -10.082 -17.159 1.00 96.75 97 CYS A CA 1
ATOM 759 C C . CYS A 1 97 ? 3.944 -10.269 -15.886 1.00 96.75 97 CYS A C 1
ATOM 761 O O . CYS A 1 97 ? 4.401 -11.365 -15.572 1.00 96.75 97 CYS A O 1
ATOM 763 N N . ARG A 1 98 ? 4.146 -9.189 -15.140 1.00 96.06 98 ARG A N 1
ATOM 764 C CA . ARG A 1 98 ? 4.706 -9.207 -13.792 1.00 96.06 98 ARG A CA 1
ATOM 765 C C . ARG A 1 98 ? 3.682 -8.594 -12.861 1.00 96.06 98 ARG A C 1
ATOM 767 O O . ARG A 1 98 ? 3.469 -7.381 -12.897 1.00 96.06 98 ARG A O 1
ATOM 774 N N . ARG A 1 99 ? 3.110 -9.422 -11.993 1.00 93.00 99 ARG A N 1
ATOM 775 C CA . ARG A 1 99 ? 2.224 -8.988 -10.913 1.00 93.00 99 ARG A CA 1
ATOM 776 C C . ARG A 1 99 ? 2.987 -9.007 -9.606 1.00 93.00 99 ARG A C 1
ATOM 778 O O . ARG A 1 99 ? 3.696 -9.964 -9.303 1.00 93.00 99 ARG A O 1
ATOM 785 N N . ARG A 1 100 ? 2.840 -7.946 -8.827 1.00 86.88 100 ARG A N 1
ATOM 786 C CA . ARG A 1 100 ? 3.276 -7.927 -7.439 1.00 86.88 100 ARG A CA 1
ATOM 787 C C . ARG A 1 100 ? 2.090 -7.542 -6.581 1.00 86.88 100 ARG A C 1
ATOM 789 O O . ARG A 1 100 ? 1.646 -6.399 -6.629 1.00 86.88 100 ARG A O 1
ATOM 796 N N . THR A 1 101 ? 1.609 -8.499 -5.803 1.00 78.62 101 THR A N 1
ATOM 797 C CA . THR A 1 101 ? 0.711 -8.223 -4.686 1.00 78.62 101 THR A CA 1
ATOM 798 C C . THR A 1 101 ? 1.563 -7.682 -3.534 1.00 78.62 101 THR A C 1
ATOM 800 O O . THR A 1 101 ? 2.654 -8.218 -3.301 1.00 78.62 101 THR A O 1
ATOM 803 N N . PRO A 1 102 ? 1.148 -6.595 -2.867 1.00 72.88 102 PRO A N 1
ATOM 804 C CA . PRO A 1 102 ? 1.846 -6.083 -1.700 1.00 72.88 102 PRO A CA 1
ATOM 805 C C . PRO A 1 102 ? 1.849 -7.147 -0.603 1.00 72.88 102 PRO A C 1
ATOM 807 O O . PRO A 1 102 ? 0.877 -7.882 -0.430 1.00 72.88 102 PRO A O 1
ATOM 810 N N . ASP A 1 103 ? 2.961 -7.228 0.120 1.00 69.38 103 ASP A N 1
ATOM 811 C CA . ASP A 1 103 ? 3.061 -8.049 1.323 1.00 69.38 103 ASP A CA 1
ATOM 812 C C . ASP A 1 103 ? 2.497 -7.209 2.470 1.00 69.38 103 ASP A C 1
ATOM 814 O O . ASP A 1 103 ? 3.224 -6.470 3.140 1.00 69.38 103 ASP A O 1
ATOM 818 N N . LEU A 1 104 ? 1.165 -7.188 2.575 1.00 73.94 104 LEU A N 1
ATOM 819 C CA . LEU A 1 104 ? 0.487 -6.424 3.613 1.00 73.94 104 LEU A CA 1
ATOM 820 C C . LEU A 1 104 ? 0.862 -7.017 4.970 1.00 73.94 104 LEU A C 1
ATOM 822 O O . LEU A 1 104 ? 0.790 -8.228 5.177 1.00 73.94 104 LEU A O 1
ATOM 826 N N . THR A 1 105 ? 1.218 -6.158 5.924 1.00 84.62 105 THR A N 1
ATOM 827 C CA . THR A 1 105 ? 1.333 -6.602 7.314 1.00 84.62 105 THR A CA 1
ATOM 828 C C . THR A 1 105 ? -0.026 -7.121 7.788 1.00 84.62 105 THR A C 1
ATOM 830 O O . THR A 1 105 ? -1.068 -6.649 7.326 1.00 84.62 105 THR A O 1
ATOM 833 N N . ALA A 1 106 ? -0.037 -8.056 8.743 1.00 87.75 106 ALA A N 1
ATOM 834 C CA . ALA A 1 106 ? -1.284 -8.559 9.328 1.00 87.75 106 ALA A CA 1
ATOM 835 C C . ALA A 1 106 ? -2.183 -7.411 9.829 1.00 87.75 106 ALA A C 1
ATOM 837 O O . ALA A 1 106 ? -3.389 -7.425 9.601 1.00 87.75 106 ALA A O 1
ATOM 838 N N . VAL A 1 107 ? -1.571 -6.376 10.416 1.00 89.56 107 VAL A N 1
ATOM 839 C CA . VAL A 1 107 ? -2.251 -5.148 10.851 1.00 89.56 107 VAL A CA 1
ATOM 840 C C . VAL A 1 107 ? -2.951 -4.461 9.678 1.00 89.56 107 VAL A C 1
ATOM 842 O O . VAL A 1 107 ? -4.154 -4.231 9.738 1.00 89.56 107 VAL A O 1
ATOM 845 N N . LYS A 1 108 ? -2.236 -4.176 8.582 1.00 88.25 108 LYS A N 1
ATOM 846 C CA . LYS A 1 108 ? -2.821 -3.482 7.426 1.00 88.25 108 LYS A CA 1
ATOM 847 C C . LYS A 1 108 ? -3.929 -4.305 6.766 1.00 88.25 108 LYS A C 1
ATOM 849 O O . LYS A 1 108 ? -4.965 -3.751 6.418 1.00 88.25 108 LYS A O 1
ATOM 854 N N . PHE A 1 109 ? -3.742 -5.619 6.657 1.00 89.44 109 PHE A N 1
ATOM 855 C CA . PHE A 1 109 ? -4.770 -6.521 6.143 1.00 89.44 109 PHE A CA 1
ATOM 856 C C . PHE A 1 109 ? -6.062 -6.455 6.973 1.00 89.44 109 PHE A C 1
ATOM 858 O O . PHE A 1 109 ? -7.145 -6.312 6.407 1.00 89.44 109 PHE A O 1
ATOM 865 N N . VAL A 1 110 ? -5.961 -6.511 8.306 1.00 92.56 110 VAL A N 1
ATOM 866 C CA . VAL A 1 110 ? -7.124 -6.410 9.205 1.00 92.56 110 VAL A CA 1
ATOM 867 C C . VAL A 1 110 ? -7.767 -5.023 9.129 1.00 92.56 110 VAL A C 1
ATOM 869 O O 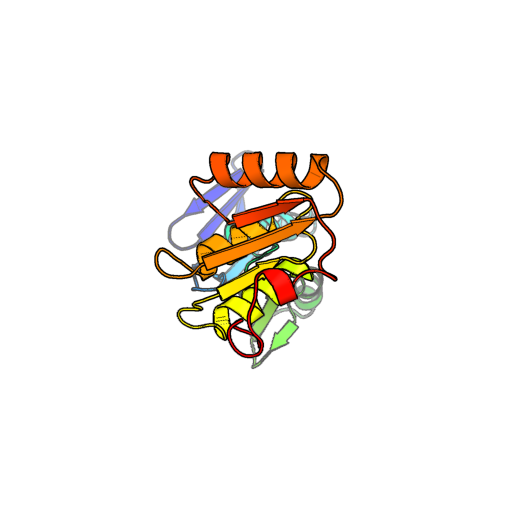. VAL A 1 110 ? -8.988 -4.924 9.055 1.00 92.56 110 VAL A O 1
ATOM 872 N N . GLN A 1 111 ? -6.970 -3.955 9.081 1.00 93.50 111 GLN A N 1
ATOM 873 C CA . GLN A 1 111 ? -7.477 -2.588 8.927 1.00 93.50 111 GLN A CA 1
ATOM 874 C C . GLN A 1 111 ? -8.270 -2.416 7.622 1.00 93.50 111 GLN A C 1
ATOM 876 O O . GLN A 1 111 ? -9.385 -1.897 7.642 1.00 93.50 111 GLN A O 1
ATOM 881 N N . ASP A 1 112 ? -7.749 -2.911 6.497 1.00 91.62 112 ASP A N 1
ATOM 882 C CA . ASP A 1 112 ? -8.452 -2.863 5.211 1.00 91.62 112 ASP A CA 1
ATOM 883 C C . ASP A 1 112 ? -9.725 -3.731 5.230 1.00 91.62 112 ASP A C 1
ATOM 885 O O . ASP A 1 112 ? -10.762 -3.334 4.693 1.00 91.62 112 ASP A O 1
ATOM 889 N N . PHE A 1 113 ? -9.684 -4.888 5.902 1.00 93.62 113 PHE A N 1
ATOM 890 C CA . PHE A 1 113 ? -10.845 -5.761 6.086 1.00 93.62 113 PHE A CA 1
ATOM 891 C C . PHE A 1 113 ? -11.971 -5.088 6.885 1.00 93.62 113 PHE A C 1
ATOM 893 O O . PHE A 1 113 ? -13.132 -5.164 6.471 1.00 93.62 113 PHE A O 1
ATOM 900 N N . LEU A 1 114 ? -11.628 -4.422 7.994 1.00 95.56 114 LEU A N 1
ATOM 901 C CA . LEU A 1 114 ? -12.564 -3.671 8.833 1.00 95.56 114 LEU A CA 1
ATOM 902 C C . LEU A 1 114 ? -13.155 -2.486 8.070 1.00 95.56 114 LEU A C 1
ATOM 904 O O . LEU A 1 114 ? -14.375 -2.341 8.018 1.00 95.56 114 LEU A O 1
ATOM 908 N N . ALA A 1 115 ? -12.309 -1.683 7.417 1.00 93.94 115 ALA A N 1
ATOM 909 C CA . ALA A 1 115 ? -12.743 -0.504 6.669 1.00 93.94 115 ALA A CA 1
ATOM 910 C C . ALA A 1 115 ? -13.701 -0.843 5.515 1.00 93.94 115 ALA A C 1
ATOM 912 O O . ALA A 1 115 ? -14.599 -0.066 5.203 1.00 93.94 115 ALA A O 1
ATOM 913 N N . ALA A 1 116 ? -13.542 -2.015 4.896 1.00 94.62 116 ALA A N 1
ATOM 914 C CA . ALA A 1 116 ? -14.425 -2.468 3.825 1.00 94.62 116 ALA A CA 1
ATOM 915 C C . ALA A 1 116 ? -15.811 -2.938 4.309 1.00 94.62 116 ALA A C 1
ATOM 917 O O . ALA A 1 116 ? -16.732 -3.023 3.497 1.00 94.62 116 ALA A O 1
ATOM 918 N N . ARG A 1 117 ? -15.966 -3.288 5.594 1.00 95.88 117 ARG A N 1
ATOM 919 C CA . ARG A 1 117 ? -17.186 -3.917 6.139 1.00 95.88 117 ARG A CA 1
ATOM 920 C C . ARG A 1 117 ? -17.949 -3.036 7.118 1.00 95.88 117 ARG A C 1
ATOM 922 O O . ARG A 1 117 ? -19.173 -3.094 7.147 1.00 95.88 117 ARG A O 1
ATOM 929 N N . LEU A 1 118 ? -17.247 -2.217 7.891 1.00 94.25 118 LEU A N 1
ATOM 930 C CA . LEU A 1 118 ? -17.850 -1.308 8.857 1.00 94.25 118 LEU A CA 1
ATOM 931 C C . LEU A 1 118 ? -18.150 0.029 8.182 1.00 94.25 118 LEU A C 1
ATOM 933 O O . LEU A 1 118 ? -17.298 0.911 8.102 1.00 94.25 118 LEU A O 1
ATOM 937 N N . GLN A 1 119 ? -19.374 0.172 7.674 1.00 88.56 119 GLN A N 1
ATOM 938 C CA . GLN A 1 119 ? -19.852 1.427 7.097 1.00 88.56 119 GLN A CA 1
ATOM 939 C C . GLN A 1 119 ? -20.543 2.272 8.172 1.00 88.56 119 GLN A C 1
ATOM 941 O O . GLN A 1 119 ? -21.609 1.904 8.654 1.00 88.56 119 GLN A O 1
ATOM 946 N N . ASN A 1 120 ? -19.955 3.424 8.509 1.00 91.25 120 ASN A N 1
ATOM 947 C CA . ASN A 1 120 ? -20.437 4.351 9.545 1.00 91.25 120 ASN A CA 1
ATOM 948 C C . ASN A 1 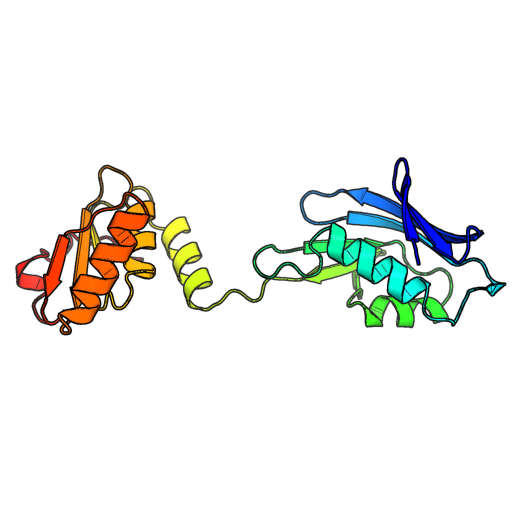120 ? -20.593 3.712 10.946 1.00 91.25 120 ASN A C 1
ATOM 950 O O . ASN A 1 120 ? -21.675 3.816 11.539 1.00 91.25 120 ASN A O 1
ATOM 954 N N . PRO A 1 121 ? -19.545 3.056 11.484 1.00 95.75 121 PRO A N 1
ATOM 955 C CA . PRO A 1 121 ? -19.633 2.439 12.801 1.00 95.75 121 PRO A CA 1
ATOM 956 C C . PRO A 1 121 ? -19.902 3.493 13.882 1.00 95.75 121 PRO A C 1
ATOM 958 O O . PRO A 1 121 ? -19.390 4.614 13.834 1.00 95.75 121 PRO A O 1
ATOM 961 N N . GLN A 1 122 ? -20.725 3.121 14.853 1.00 95.94 122 GLN A N 1
ATOM 962 C CA . GLN A 1 122 ? -21.161 3.959 15.962 1.00 95.94 122 GLN A CA 1
ATOM 963 C C . GLN A 1 122 ? -20.281 3.777 17.198 1.00 95.94 122 GLN A C 1
ATOM 965 O O . GLN A 1 122 ? -20.045 4.744 17.923 1.00 95.94 122 GLN A O 1
ATOM 970 N N . LEU A 1 123 ? -19.786 2.564 17.447 1.00 97.00 123 LEU A N 1
ATOM 971 C CA . LEU A 1 123 ? -18.968 2.248 18.610 1.00 97.00 123 LEU A CA 1
ATOM 972 C C . LEU A 1 123 ? -17.914 1.193 18.274 1.00 97.00 123 LEU A C 1
ATOM 974 O O . LEU A 1 123 ? -18.231 0.025 18.056 1.00 97.00 123 LEU A O 1
ATOM 978 N N . LEU A 1 124 ? -16.647 1.601 18.318 1.00 97.44 124 LEU A N 1
ATOM 979 C CA . LEU A 1 124 ? -15.491 0.719 18.153 1.00 97.44 124 LEU A CA 1
ATOM 980 C C . LEU A 1 124 ? -14.706 0.615 19.459 1.00 97.44 124 LEU A C 1
ATOM 982 O O . LEU A 1 124 ? -14.622 1.577 20.228 1.00 97.44 124 LEU A O 1
ATOM 986 N N . VAL A 1 125 ? -14.111 -0.553 19.696 1.00 96.81 125 VAL A N 1
ATOM 987 C CA . VAL A 1 125 ? -13.356 -0.832 20.920 1.00 96.81 125 VAL A CA 1
ATOM 988 C C . VAL A 1 125 ? -11.956 -1.330 20.583 1.00 96.81 125 VAL A C 1
ATOM 990 O O . VAL A 1 125 ? -11.797 -2.311 19.862 1.00 96.81 125 VAL A O 1
ATOM 993 N N . ASP A 1 126 ? -10.953 -0.664 21.146 1.00 96.69 126 ASP A N 1
ATOM 994 C CA . ASP A 1 126 ? -9.578 -1.143 21.227 1.00 96.69 126 ASP A CA 1
ATOM 995 C C . ASP A 1 126 ? -9.341 -1.703 22.635 1.00 96.69 126 ASP A C 1
ATOM 997 O O . ASP A 1 126 ? -9.341 -0.968 23.623 1.00 96.69 126 ASP A O 1
ATOM 1001 N N . ALA A 1 127 ? -9.204 -3.022 22.744 1.00 94.75 127 ALA A N 1
ATOM 1002 C CA . ALA A 1 127 ? -9.062 -3.701 24.030 1.00 94.75 127 ALA A CA 1
ATOM 1003 C C . ALA A 1 127 ? -7.623 -3.671 24.589 1.00 94.75 127 ALA A C 1
ATOM 1005 O O . ALA A 1 127 ? -7.419 -4.080 25.736 1.00 94.75 127 ALA A O 1
ATOM 1006 N N . THR A 1 128 ? -6.641 -3.227 23.791 1.00 94.81 128 THR A N 1
ATOM 1007 C CA . THR A 1 128 ? -5.215 -3.161 24.155 1.00 94.81 128 THR A CA 1
ATOM 1008 C C . THR A 1 128 ? -4.509 -2.041 23.379 1.00 94.81 128 THR A C 1
ATOM 1010 O O . THR A 1 128 ? -3.774 -2.301 22.423 1.00 94.81 128 THR A O 1
ATOM 1013 N N . CYS A 1 129 ? -4.724 -0.785 23.773 1.00 94.50 129 CYS A N 1
ATOM 1014 C CA . CYS A 1 129 ? -4.324 0.361 22.950 1.00 94.50 129 CYS A CA 1
ATOM 1015 C C . CYS A 1 129 ? -2.814 0.497 22.719 1.00 94.50 129 CYS A C 1
ATOM 1017 O O . CYS A 1 129 ? -2.396 1.007 21.674 1.00 94.50 129 CYS A O 1
ATOM 1019 N N . GLY A 1 130 ? -1.968 0.100 23.679 1.00 95.44 130 GLY A N 1
ATOM 1020 C CA . GLY A 1 130 ? -0.513 0.173 23.542 1.00 95.44 130 GLY A CA 1
ATOM 1021 C C . GLY A 1 130 ? -0.008 1.565 23.128 1.00 95.44 130 GLY A C 1
ATOM 1022 O O . GLY A 1 130 ? -0.079 2.531 23.885 1.00 95.44 130 GLY A O 1
ATOM 1023 N N . ASN A 1 131 ? 0.522 1.681 21.905 1.00 96.94 131 ASN A N 1
ATOM 1024 C CA . ASN A 1 131 ? 1.020 2.949 21.346 1.00 96.94 131 ASN A CA 1
ATOM 1025 C C . ASN A 1 131 ? -0.044 3.779 20.599 1.00 96.94 131 ASN A C 1
ATOM 1027 O O . ASN A 1 131 ? 0.276 4.831 20.041 1.00 96.94 131 ASN A O 1
ATOM 1031 N N . GLY A 1 132 ? -1.291 3.314 20.541 1.00 96.56 132 GLY A N 1
ATOM 1032 C CA . GLY A 1 132 ? -2.428 4.016 19.946 1.00 96.56 132 GLY A CA 1
ATOM 1033 C C . GLY A 1 132 ? -2.504 3.974 18.423 1.00 96.56 132 GLY A C 1
ATOM 1034 O O . GLY A 1 132 ? -3.205 4.791 17.833 1.00 96.56 132 GLY A O 1
ATOM 1035 N N . GLY A 1 133 ? -1.764 3.074 17.768 1.00 97.06 133 GLY A N 1
ATOM 1036 C CA . GLY A 1 133 ? -1.802 2.923 16.309 1.00 97.06 133 GLY A CA 1
ATOM 1037 C C . GLY A 1 133 ? -3.166 2.437 15.817 1.00 97.06 133 G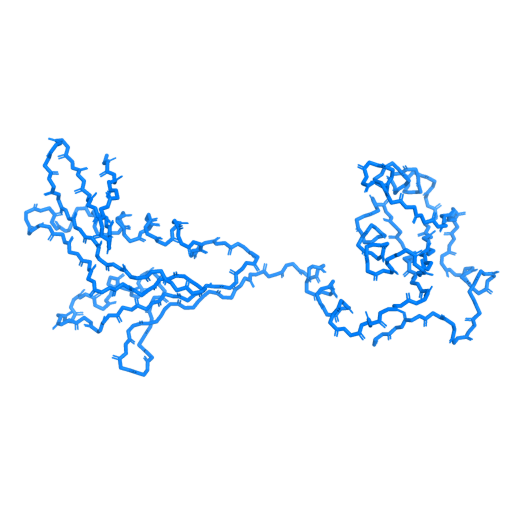LY A C 1
ATOM 1038 O O . GLY A 1 133 ? -3.772 3.078 14.955 1.00 97.06 133 GLY A O 1
ATOM 1039 N N . ASP A 1 134 ? -3.663 1.354 16.414 1.00 96.81 134 ASP A N 1
ATOM 1040 C CA . ASP A 1 134 ? -4.971 0.788 16.082 1.00 96.81 134 ASP A CA 1
ATOM 1041 C C . ASP A 1 134 ? -6.107 1.674 16.597 1.00 96.81 134 ASP A C 1
ATOM 1043 O O . ASP A 1 134 ? -7.020 1.978 15.832 1.00 96.81 134 ASP A O 1
ATOM 1047 N N . THR A 1 135 ? -5.992 2.240 17.804 1.00 97.94 135 THR A N 1
ATOM 1048 C CA . THR A 1 135 ? -6.939 3.255 18.296 1.00 97.94 135 THR A CA 1
ATOM 1049 C C . THR A 1 135 ? -7.083 4.427 17.316 1.00 97.94 135 THR A C 1
ATOM 1051 O O . THR A 1 135 ? -8.196 4.826 16.984 1.00 97.94 135 THR A O 1
ATOM 1054 N N . ALA A 1 136 ? -5.973 4.962 16.789 1.00 97.88 136 ALA A N 1
ATOM 1055 C CA . ALA A 1 136 ? -6.008 6.048 15.807 1.00 97.88 136 ALA A CA 1
ATOM 1056 C C . ALA A 1 136 ? -6.646 5.619 14.478 1.00 97.88 136 ALA A C 1
ATOM 1058 O O . ALA A 1 136 ? -7.343 6.413 13.845 1.00 97.88 136 ALA A O 1
ATOM 1059 N N . PHE A 1 137 ? -6.413 4.381 14.033 1.00 97.25 137 PHE A N 1
ATOM 1060 C CA . PHE A 1 137 ? -7.111 3.818 12.879 1.00 97.25 137 PHE A CA 1
ATOM 1061 C C . PHE A 1 137 ? -8.627 3.750 13.124 1.00 97.25 137 PHE A C 1
ATOM 1063 O O . PHE A 1 137 ? -9.386 4.264 12.301 1.00 97.25 137 PHE A O 1
ATOM 1070 N N . LEU A 1 138 ? -9.062 3.210 14.267 1.00 97.50 138 LEU A N 1
ATOM 1071 C CA . LEU A 1 138 ? -10.478 3.114 14.628 1.00 97.50 138 LEU A CA 1
ATOM 1072 C C . LEU A 1 138 ? -11.133 4.498 14.726 1.00 97.50 138 LEU A C 1
ATOM 1074 O O . LEU A 1 138 ? -12.233 4.671 14.216 1.00 97.50 138 LEU A O 1
ATOM 1078 N N . CYS A 1 139 ? -10.454 5.511 15.282 1.00 97.19 139 CYS A N 1
ATOM 1079 C CA . CYS A 1 139 ? -10.968 6.890 15.318 1.00 97.19 139 CYS A CA 1
ATOM 1080 C C . CYS A 1 139 ? -11.224 7.446 13.913 1.00 97.19 139 CYS A C 1
ATOM 1082 O O . CYS A 1 139 ? -12.242 8.090 13.673 1.00 97.19 139 CYS A O 1
ATOM 1084 N N . ARG A 1 140 ? -10.316 7.189 12.961 1.00 96.38 140 ARG A N 1
ATOM 1085 C CA . ARG A 1 140 ? -10.513 7.613 11.565 1.00 96.38 140 ARG A CA 1
ATOM 1086 C C . ARG A 1 140 ? -11.663 6.857 10.905 1.00 96.38 140 ARG A C 1
ATOM 1088 O O . ARG A 1 140 ? -12.398 7.459 10.131 1.00 96.38 140 ARG A O 1
ATOM 1095 N N . LEU A 1 141 ? -11.816 5.568 11.214 1.00 96.00 141 LEU A N 1
ATOM 1096 C CA . LEU A 1 141 ? -12.888 4.730 10.680 1.00 96.00 141 LEU A CA 1
ATOM 1097 C C . LEU A 1 141 ? -14.273 5.129 11.225 1.00 96.00 141 LEU A C 1
ATOM 1099 O O . LEU A 1 141 ? -15.232 5.183 10.462 1.00 96.00 141 LEU A O 1
ATOM 1103 N N . ALA A 1 142 ? -14.366 5.447 12.518 1.00 95.44 142 ALA A N 1
ATOM 1104 C CA . ALA A 1 142 ? -15.579 5.934 13.184 1.00 95.44 142 ALA A CA 1
ATOM 1105 C C . ALA A 1 142 ? -16.030 7.322 12.694 1.00 95.44 142 ALA A C 1
ATOM 1107 O O . ALA A 1 142 ? -17.214 7.664 12.761 1.00 95.44 142 ALA A O 1
ATOM 1108 N N . GLY A 1 143 ? -15.094 8.127 12.185 1.00 90.56 143 GLY A N 1
ATOM 1109 C CA . GLY A 1 143 ? -15.375 9.487 11.741 1.00 90.56 143 GLY A CA 1
ATOM 1110 C C . GLY A 1 143 ? -15.830 10.392 12.893 1.00 90.56 143 GLY A C 1
ATOM 1111 O O . GLY A 1 143 ? -15.497 10.167 14.051 1.00 90.56 143 GLY A O 1
ATOM 1112 N N . GLY A 1 144 ? -16.582 11.451 12.576 1.00 83.50 144 GLY A N 1
ATOM 1113 C CA . GLY A 1 144 ? -17.003 12.452 13.569 1.00 83.50 144 GLY A CA 1
ATOM 1114 C C . GLY A 1 144 ? -18.224 12.071 14.414 1.00 83.50 144 GLY A C 1
ATOM 1115 O O . GLY A 1 144 ? -18.528 12.773 15.374 1.00 83.50 144 GLY A O 1
ATOM 1116 N N . THR A 1 145 ? -18.947 11.010 14.048 1.00 82.19 145 THR A N 1
ATOM 1117 C CA . THR A 1 145 ? -20.193 10.597 14.719 1.00 82.19 145 THR A CA 1
ATOM 1118 C C . THR A 1 145 ? -20.036 9.330 15.550 1.00 82.19 145 THR A C 1
ATOM 1120 O O . THR A 1 145 ? -20.796 9.138 16.495 1.00 82.19 145 THR A O 1
ATOM 1123 N N . GLY A 1 146 ? -19.076 8.468 15.206 1.00 91.25 146 GLY A N 1
ATOM 1124 C CA . GLY A 1 146 ? -18.791 7.259 15.963 1.00 91.25 146 GLY A CA 1
ATOM 1125 C C . GLY A 1 146 ? -17.899 7.530 17.175 1.00 91.25 146 GLY A C 1
ATOM 1126 O O . GLY A 1 146 ? -17.131 8.491 17.222 1.00 91.25 146 GLY A O 1
ATOM 1127 N N . ARG A 1 147 ? -18.002 6.657 18.173 1.00 96.00 147 ARG A N 1
ATOM 1128 C CA . ARG A 1 147 ? -17.198 6.680 19.395 1.00 96.00 147 ARG A CA 1
ATOM 1129 C C . ARG A 1 147 ? -16.144 5.586 19.346 1.00 96.00 147 ARG A C 1
ATOM 1131 O O . ARG A 1 147 ? -16.382 4.498 18.823 1.00 96.00 147 ARG A O 1
ATOM 1138 N N . VAL A 1 148 ? -14.991 5.868 19.942 1.00 97.69 148 VAL A N 1
ATOM 1139 C CA . VAL A 1 148 ? -13.918 4.888 20.120 1.00 97.69 148 VAL A CA 1
ATOM 1140 C C . VAL A 1 148 ? -13.546 4.830 21.585 1.00 97.69 148 VAL A C 1
ATOM 1142 O O . VAL A 1 148 ? -13.220 5.856 22.185 1.00 97.69 148 VAL A O 1
ATOM 1145 N N . LEU A 1 149 ? -13.603 3.625 22.141 1.00 97.44 149 LEU A N 1
ATOM 1146 C CA . LEU A 1 149 ? -13.181 3.337 23.503 1.00 97.44 149 LEU A CA 1
ATOM 1147 C C . LEU A 1 149 ? -11.885 2.538 23.451 1.00 97.44 149 LEU A C 1
ATOM 1149 O O . LEU A 1 149 ? -11.778 1.567 22.706 1.00 97.44 149 LEU A O 1
ATOM 1153 N N . GLY A 1 150 ? -10.908 2.958 24.242 1.00 97.12 150 GLY A N 1
ATOM 1154 C CA . GLY A 1 150 ? -9.603 2.332 24.322 1.00 97.12 150 GLY A CA 1
ATOM 1155 C C . GLY A 1 150 ? -9.266 1.892 25.741 1.00 97.12 150 GLY A C 1
ATOM 1156 O O . GLY A 1 150 ? -9.367 2.691 26.672 1.00 97.12 150 GLY A O 1
ATOM 1157 N N . PHE A 1 151 ? -8.825 0.648 25.896 1.00 97.50 151 PHE A N 1
ATOM 1158 C CA . PHE A 1 151 ? -8.451 0.050 27.172 1.00 97.50 151 PHE A CA 1
ATOM 1159 C C . PHE A 1 151 ? -6.996 -0.401 27.155 1.00 97.50 151 PHE A C 1
ATOM 1161 O O . PHE A 1 151 ? -6.506 -0.956 26.173 1.00 97.50 151 PHE A O 1
ATOM 1168 N N . ASP A 1 152 ? -6.306 -0.182 28.267 1.00 97.69 152 ASP A N 1
ATOM 1169 C CA . ASP A 1 152 ? -5.016 -0.805 28.534 1.00 97.69 152 ASP A CA 1
ATOM 1170 C C . ASP A 1 152 ? -4.773 -0.849 30.045 1.00 97.69 152 ASP A C 1
ATOM 1172 O O . ASP A 1 152 ? -5.098 0.102 30.761 1.00 97.69 152 ASP A O 1
ATOM 1176 N N . ILE A 1 153 ? -4.195 -1.943 30.542 1.00 96.94 153 ILE A N 1
ATOM 1177 C CA . ILE A 1 153 ? -3.876 -2.083 31.967 1.00 96.94 153 ILE A CA 1
ATOM 1178 C C . ILE A 1 153 ? -2.689 -1.198 32.367 1.00 96.94 153 ILE A C 1
ATOM 1180 O O . ILE A 1 153 ? -2.538 -0.863 33.541 1.00 96.94 153 ILE A O 1
ATOM 1184 N N . GLN A 1 154 ? -1.848 -0.818 31.402 1.00 97.69 154 GLN A N 1
ATOM 1185 C CA . GLN A 1 154 ? -0.638 -0.042 31.639 1.00 97.69 154 GLN A CA 1
ATOM 1186 C C . GLN A 1 154 ? -0.925 1.464 31.498 1.00 97.69 154 GLN A C 1
ATOM 1188 O O . GLN A 1 154 ? -1.263 1.930 30.402 1.00 97.69 154 GLN A O 1
ATOM 1193 N N . PRO A 1 155 ? -0.733 2.276 32.556 1.00 97.44 155 PRO A N 1
ATOM 1194 C CA . PRO A 1 155 ? -0.887 3.731 32.474 1.00 97.44 155 PRO A CA 1
ATOM 1195 C C . PRO A 1 155 ? -0.018 4.371 31.382 1.00 97.44 155 PRO A C 1
ATOM 1197 O O . PRO A 1 155 ? -0.415 5.356 30.752 1.00 97.44 155 PRO A O 1
ATOM 1200 N N . GLU A 1 156 ? 1.162 3.805 31.119 1.00 98.00 156 GLU A N 1
ATOM 1201 C CA . GLU A 1 156 ? 2.089 4.268 30.087 1.00 98.00 156 GLU A CA 1
ATOM 1202 C C . GLU A 1 156 ? 1.519 4.085 28.678 1.00 98.00 156 GLU A C 1
ATOM 1204 O O . GLU A 1 156 ? 1.706 4.961 27.831 1.00 98.00 156 GLU A O 1
ATOM 1209 N N . ALA A 1 157 ? 0.794 2.992 28.428 1.00 97.94 157 ALA A N 1
ATOM 1210 C CA . ALA A 1 157 ? 0.121 2.746 27.156 1.00 97.94 157 ALA A CA 1
ATOM 1211 C C . ALA A 1 157 ? -1.018 3.751 26.935 1.00 97.94 157 ALA A C 1
ATOM 1213 O O . ALA A 1 157 ? -1.127 4.357 25.867 1.00 97.94 157 ALA A O 1
ATOM 1214 N N . ILE A 1 158 ? -1.798 4.052 27.977 1.00 98.25 158 ILE A N 1
ATOM 1215 C CA . ILE A 1 158 ? -2.820 5.108 27.921 1.00 98.25 158 ILE A CA 1
ATOM 1216 C C . ILE A 1 158 ? -2.191 6.474 27.623 1.00 98.25 158 ILE A C 1
ATOM 1218 O O . ILE A 1 158 ? -2.680 7.215 26.765 1.00 98.25 158 ILE A O 1
ATOM 1222 N N . ALA A 1 159 ? -1.077 6.809 28.278 1.00 98.19 159 ALA A N 1
ATOM 1223 C CA . ALA A 1 159 ? -0.352 8.050 28.016 1.00 98.19 159 ALA A CA 1
ATOM 1224 C C . ALA A 1 159 ? 0.258 8.090 26.599 1.00 98.19 159 ALA A C 1
ATOM 1226 O O . ALA A 1 159 ? 0.252 9.141 25.951 1.00 98.19 159 ALA A O 1
ATOM 1227 N N . SER A 1 160 ? 0.780 6.965 26.101 1.00 98.25 160 SER A N 1
ATOM 1228 C CA . SER A 1 160 ? 1.311 6.821 24.738 1.00 98.25 160 SER A CA 1
ATOM 1229 C C . SER A 1 160 ? 0.212 7.023 23.695 1.00 98.25 160 SER A C 1
ATOM 1231 O O . SER A 1 160 ? 0.324 7.895 22.831 1.00 98.25 160 SER A O 1
ATOM 1233 N N . THR A 1 161 ? -0.904 6.315 23.861 1.00 98.44 161 THR A N 1
ATOM 1234 C CA . THR A 1 161 ? -2.094 6.406 23.012 1.00 98.44 161 THR A CA 1
ATOM 1235 C C . THR A 1 161 ? -2.644 7.827 22.977 1.00 98.44 161 THR A C 1
ATOM 1237 O O . THR A 1 161 ? -2.832 8.387 21.899 1.00 98.44 161 THR A O 1
ATOM 1240 N N . ARG A 1 162 ? -2.813 8.477 24.138 1.00 98.38 162 ARG A N 1
ATOM 1241 C CA . ARG A 1 162 ? -3.299 9.864 24.214 1.00 98.38 162 ARG A CA 1
ATOM 1242 C C . ARG A 1 162 ? -2.403 10.838 23.447 1.00 98.38 162 ARG A C 1
ATOM 1244 O O . ARG A 1 162 ? -2.916 11.698 22.735 1.00 98.38 162 ARG A O 1
ATOM 1251 N N . ARG A 1 163 ? -1.076 10.703 23.569 1.00 98.38 163 ARG A N 1
ATOM 1252 C CA . ARG A 1 163 ? -0.118 11.539 22.823 1.00 98.38 163 ARG A CA 1
ATOM 1253 C C . ARG A 1 163 ? -0.219 11.311 21.317 1.00 98.38 163 ARG A C 1
ATOM 1255 O O . ARG A 1 163 ? -0.219 12.284 20.570 1.00 98.38 163 ARG A O 1
ATOM 1262 N N . ASN A 1 164 ? -0.323 10.056 20.881 1.00 98.38 164 ASN A N 1
ATOM 1263 C CA . ASN A 1 164 ? -0.460 9.712 19.466 1.00 98.38 164 ASN A CA 1
ATOM 1264 C C . ASN A 1 164 ? -1.755 10.290 18.869 1.00 98.38 164 ASN A C 1
ATOM 1266 O O . ASN A 1 164 ? -1.714 10.971 17.844 1.00 98.38 164 ASN A O 1
ATOM 1270 N N . LEU A 1 165 ? -2.890 10.106 19.550 1.00 98.19 165 LEU A N 1
ATOM 1271 C CA . LEU A 1 165 ? -4.176 10.657 19.117 1.00 98.19 165 LEU A CA 1
ATOM 1272 C C . LEU A 1 165 ? -4.127 12.186 19.011 1.00 98.19 165 LEU A C 1
ATOM 1274 O O . LEU A 1 165 ? -4.458 12.732 17.959 1.00 98.19 165 LEU A O 1
ATOM 1278 N N . ALA A 1 166 ? -3.612 12.870 20.039 1.00 97.75 166 ALA A N 1
ATOM 1279 C CA . ALA A 1 166 ? -3.475 14.325 20.032 1.00 97.75 166 ALA A CA 1
ATOM 1280 C C . ALA A 1 166 ? -2.597 14.828 18.872 1.00 97.75 166 ALA A C 1
ATOM 1282 O O . ALA A 1 166 ? -2.965 15.786 18.195 1.00 97.75 166 ALA A O 1
ATOM 1283 N N . ALA A 1 167 ? -1.477 14.153 18.589 1.00 97.88 167 ALA A N 1
ATOM 1284 C CA . ALA A 1 167 ? -0.596 14.495 17.469 1.00 97.88 167 ALA A CA 1
ATOM 1285 C C . ALA A 1 167 ? -1.271 14.344 16.091 1.00 97.88 167 ALA A C 1
ATOM 1287 O O . ALA A 1 167 ? -0.849 14.982 15.130 1.00 97.88 167 ALA A O 1
ATOM 1288 N N . ASN A 1 168 ? -2.322 13.525 15.994 1.00 97.00 168 ASN A N 1
ATOM 1289 C CA . ASN A 1 168 ? -3.102 13.307 14.775 1.00 97.00 168 ASN A CA 1
ATOM 1290 C C . ASN A 1 168 ? -4.429 14.091 14.751 1.00 97.00 168 ASN A C 1
ATOM 1292 O O . ASN A 1 168 ? -5.207 13.914 13.816 1.00 97.00 168 ASN A O 1
ATOM 1296 N N . GLY A 1 169 ? -4.711 14.924 15.762 1.00 96.81 169 GLY A N 1
ATOM 1297 C CA . GLY A 1 169 ? -5.990 15.635 15.881 1.00 96.81 169 GLY A CA 1
ATOM 1298 C C . GLY A 1 169 ? -7.188 14.713 16.138 1.00 96.81 169 GLY A C 1
ATOM 1299 O O . GLY A 1 169 ? -8.306 15.040 15.756 1.00 96.81 169 GLY A O 1
ATOM 1300 N N . LEU A 1 170 ? -6.950 13.550 16.747 1.00 97.12 170 LEU A N 1
ATOM 1301 C CA . LEU A 1 170 ? -7.956 12.538 17.063 1.00 97.12 170 LEU A CA 1
ATOM 1302 C C . LEU A 1 170 ? -8.226 12.504 18.573 1.00 97.12 170 LEU A C 1
ATOM 1304 O O . LEU A 1 170 ? -7.388 12.908 19.383 1.00 97.12 170 LEU A O 1
ATOM 1308 N N . SER A 1 171 ? -9.380 11.968 18.958 1.00 95.06 171 SER A N 1
ATOM 1309 C CA . SER A 1 171 ? -9.744 11.721 20.352 1.00 95.06 171 SER A CA 1
ATOM 1310 C C . SER A 1 171 ? -10.485 10.391 20.499 1.00 95.06 171 SER A C 1
ATOM 1312 O O . SER A 1 171 ? -11.147 9.921 19.576 1.00 95.06 171 SER A O 1
ATOM 1314 N N . ALA A 1 172 ? -10.331 9.777 21.671 1.00 97.00 172 ALA A N 1
ATOM 1315 C CA . ALA A 1 172 ? -10.998 8.547 22.081 1.00 97.00 172 ALA A CA 1
ATOM 1316 C C . ALA A 1 172 ? -11.231 8.583 23.598 1.00 97.00 172 ALA A C 1
ATOM 1318 O O . ALA A 1 172 ? -10.525 9.293 24.326 1.00 97.00 172 ALA A O 1
ATOM 1319 N N . GLU A 1 173 ? -12.191 7.800 24.077 1.00 96.81 173 GLU A N 1
ATOM 1320 C CA . GLU A 1 173 ? -12.418 7.567 25.503 1.00 96.81 173 GLU A CA 1
ATOM 1321 C C . GLU A 1 173 ? -11.422 6.505 25.984 1.00 96.81 173 GLU A C 1
ATOM 1323 O O . GLU A 1 173 ? -11.498 5.351 25.575 1.00 96.81 173 GLU A O 1
ATOM 1328 N N . LEU A 1 174 ? -10.444 6.897 26.806 1.00 97.56 174 LEU A N 1
ATOM 1329 C CA . LEU A 1 174 ? -9.353 6.014 27.231 1.00 97.56 174 LEU A CA 1
ATOM 1330 C C . LEU A 1 174 ? -9.480 5.637 28.707 1.00 97.56 174 LEU A C 1
ATOM 1332 O O . LEU A 1 174 ? -9.488 6.520 29.570 1.00 97.56 174 LEU A O 1
ATOM 1336 N N . TYR A 1 175 ? -9.474 4.338 28.990 1.00 96.81 175 TYR A N 1
ATOM 1337 C CA . TYR A 1 175 ? -9.588 3.780 30.332 1.00 96.81 175 TYR A CA 1
ATOM 1338 C C . TYR A 1 175 ? -8.339 2.980 30.688 1.00 96.81 175 TYR A C 1
ATOM 1340 O O . TYR A 1 175 ? -7.971 2.026 30.006 1.00 96.81 175 TYR A O 1
ATOM 1348 N N . CYS A 1 176 ? -7.693 3.369 31.788 1.00 96.50 176 CYS A N 1
ATOM 1349 C CA . CYS A 1 176 ? -6.606 2.590 32.368 1.00 96.50 176 CYS A CA 1
ATOM 1350 C C . CYS A 1 176 ? -7.212 1.445 33.183 1.00 96.50 176 CYS A C 1
ATOM 1352 O O . CYS A 1 176 ? -7.660 1.660 34.309 1.00 96.50 176 CYS A O 1
ATOM 1354 N N . GLY A 1 177 ? -7.270 0.254 32.602 1.00 93.94 177 GLY A N 1
ATOM 1355 C CA . GLY A 1 177 ? -7.959 -0.893 33.173 1.00 93.94 177 GLY A CA 1
ATOM 1356 C C . GLY A 1 177 ? -7.922 -2.105 32.251 1.00 93.94 177 GLY A C 1
ATOM 1357 O O . GLY A 1 177 ? -7.487 -2.029 31.102 1.00 93.94 177 GLY A O 1
ATOM 1358 N N . SER A 1 178 ? -8.366 -3.246 32.770 1.00 91.56 178 SER A N 1
ATOM 1359 C CA . SER A 1 178 ? -8.456 -4.467 31.974 1.00 91.56 178 SER A CA 1
ATOM 1360 C C . SER A 1 178 ? -9.661 -4.404 31.038 1.00 91.56 178 SER A C 1
ATOM 1362 O O . SER A 1 178 ? -10.747 -3.993 31.438 1.00 91.56 178 SER A O 1
ATOM 1364 N N . HIS A 1 179 ? -9.520 -4.917 29.817 1.00 86.69 179 HIS A N 1
ATOM 1365 C CA . HIS A 1 179 ? -10.659 -5.143 28.920 1.00 86.69 179 HIS A CA 1
ATOM 1366 C C . HIS A 1 179 ? -11.659 -6.177 29.474 1.00 86.69 179 HIS A C 1
ATOM 1368 O O . HIS A 1 179 ? -12.768 -6.291 28.961 1.00 86.69 179 HIS A O 1
ATOM 1374 N N . ALA A 1 180 ? -11.316 -6.903 30.546 1.00 91.56 180 ALA A N 1
ATOM 1375 C CA . ALA A 1 180 ? -12.279 -7.706 31.301 1.00 91.56 180 ALA A CA 1
ATOM 1376 C C . ALA A 1 180 ? -13.424 -6.858 31.898 1.00 91.56 180 ALA A C 1
ATOM 1378 O O . ALA A 1 180 ? -14.530 -7.364 32.073 1.00 91.56 180 ALA A O 1
ATOM 1379 N N . ASP A 1 181 ? -13.187 -5.565 32.146 1.00 89.06 181 ASP A N 1
ATOM 1380 C CA . ASP A 1 181 ? -14.173 -4.619 32.681 1.00 89.06 181 ASP A CA 1
ATOM 1381 C C . ASP A 1 181 ? -14.997 -3.919 31.588 1.00 89.06 181 AS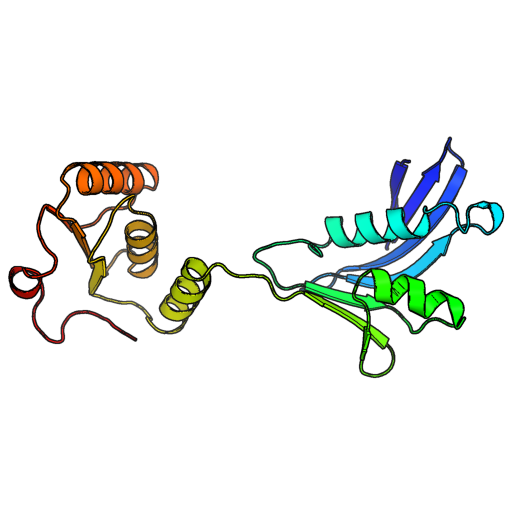P A C 1
ATOM 1383 O O . ASP A 1 181 ? -15.785 -3.018 31.873 1.00 89.06 181 ASP A O 1
ATOM 1387 N N . LEU A 1 182 ? -14.856 -4.334 30.325 1.00 90.06 182 LEU A N 1
ATOM 1388 C CA . LEU A 1 182 ? -15.490 -3.694 29.169 1.00 90.06 182 LEU A CA 1
ATOM 1389 C C . LEU A 1 182 ? -17.012 -3.548 29.312 1.00 90.06 182 LEU A C 1
ATOM 1391 O O . LEU A 1 182 ? -17.568 -2.529 28.906 1.00 90.06 182 LEU A O 1
ATOM 1395 N N . LEU A 1 183 ? -17.684 -4.513 29.948 1.00 92.88 183 LEU A N 1
ATOM 1396 C CA . LEU A 1 183 ? -19.136 -4.480 30.168 1.00 92.88 183 LEU A CA 1
ATOM 1397 C C . LEU A 1 183 ? -19.603 -3.375 31.131 1.00 92.88 183 LEU A C 1
ATOM 1399 O O . LEU A 1 183 ? -20.795 -3.089 31.192 1.00 92.88 183 LEU A O 1
ATOM 1403 N N . GLN A 1 184 ? -18.691 -2.726 31.860 1.00 93.12 184 GLN A N 1
ATOM 1404 C CA . GLN A 1 184 ? -19.012 -1.536 32.654 1.00 93.12 184 GLN A CA 1
ATOM 1405 C C . GLN A 1 184 ? -19.204 -0.290 31.771 1.00 93.12 184 GLN A C 1
ATOM 1407 O O . GLN A 1 184 ? -19.847 0.671 32.191 1.00 93.12 184 GLN A O 1
ATOM 1412 N N . TYR A 1 185 ? -18.664 -0.309 30.547 1.00 91.94 185 TYR A N 1
ATOM 1413 C CA . TYR A 1 185 ? -18.623 0.835 29.629 1.00 91.94 185 TYR A CA 1
ATOM 1414 C C . TYR A 1 185 ? -19.401 0.596 28.331 1.00 91.94 185 TYR A C 1
ATOM 1416 O O . TYR A 1 185 ? -19.878 1.546 27.710 1.00 91.94 185 TYR A O 1
ATOM 1424 N N . VAL A 1 186 ? -19.531 -0.665 27.914 1.00 93.00 186 VAL A N 1
ATOM 1425 C CA . VAL A 1 186 ? -20.145 -1.071 26.648 1.00 93.00 186 VAL A CA 1
ATOM 1426 C C . VAL A 1 186 ? -21.313 -2.009 26.921 1.00 93.00 186 VAL A C 1
ATOM 1428 O O . VAL A 1 186 ? -21.160 -3.038 27.578 1.00 93.00 186 VAL A O 1
ATOM 1431 N N . GLN A 1 187 ? -22.486 -1.670 26.386 1.00 94.00 187 GLN A N 1
ATOM 1432 C CA . GLN A 1 187 ? -23.660 -2.531 26.484 1.00 94.00 187 GLN A CA 1
ATOM 1433 C C . GLN A 1 187 ? -23.569 -3.684 25.467 1.00 94.00 187 GLN A C 1
ATOM 1435 O O . GLN A 1 187 ? -23.135 -3.479 24.329 1.00 94.00 187 GLN A O 1
ATOM 1440 N N . PRO A 1 188 ? -23.990 -4.909 25.828 1.00 94.00 188 PRO A N 1
ATOM 1441 C CA . PRO A 1 188 ? -24.059 -6.009 24.873 1.00 94.00 188 PRO A CA 1
ATOM 1442 C C . PRO A 1 188 ? -24.880 -5.638 23.630 1.00 94.00 188 PRO A C 1
ATOM 1444 O O . PRO A 1 188 ? -25.993 -5.130 23.741 1.00 94.00 188 PRO A O 1
ATOM 1447 N N . GLY A 1 189 ? -24.325 -5.907 22.446 1.00 93.31 189 GLY A N 1
ATOM 1448 C CA . GLY A 1 189 ? -24.973 -5.629 21.161 1.00 93.31 189 GLY A CA 1
ATOM 1449 C C . GLY A 1 189 ? -24.837 -4.194 20.645 1.00 93.31 189 GLY A C 1
ATOM 1450 O O . GLY A 1 189 ? -25.413 -3.898 19.603 1.00 93.31 189 GLY A O 1
ATOM 1451 N N . THR A 1 190 ? -24.093 -3.310 21.324 1.00 94.00 190 THR A N 1
ATOM 1452 C CA . THR A 1 190 ? -23.908 -1.922 20.857 1.00 94.00 190 THR A CA 1
ATOM 1453 C C . THR A 1 190 ? -22.570 -1.654 20.178 1.00 94.00 190 THR A C 1
ATOM 1455 O O . THR A 1 190 ? -22.429 -0.602 19.568 1.00 94.00 190 THR A O 1
ATOM 1458 N N . ALA A 1 191 ? -21.580 -2.540 20.317 1.00 94.69 191 ALA A N 1
ATOM 1459 C CA . ALA A 1 191 ? -20.303 -2.413 19.615 1.00 94.69 191 ALA A CA 1
ATOM 1460 C C . ALA A 1 191 ? -20.412 -2.967 18.189 1.00 94.69 191 ALA A C 1
ATOM 1462 O O . ALA A 1 191 ? -20.932 -4.068 17.992 1.00 94.69 191 ALA A O 1
ATOM 1463 N N . ASP A 1 192 ? -19.889 -2.227 17.216 1.00 95.62 192 ASP A N 1
ATOM 1464 C CA . ASP A 1 192 ? -19.821 -2.663 15.825 1.00 95.62 192 ASP A CA 1
ATOM 1465 C C . ASP A 1 192 ? -18.689 -3.685 15.633 1.00 95.62 192 ASP A C 1
ATOM 1467 O O . ASP A 1 192 ? -17.565 -3.489 16.102 1.00 95.62 192 ASP A O 1
ATOM 1471 N N . ALA A 1 193 ? -18.981 -4.781 14.928 1.00 91.19 193 ALA A N 1
ATOM 1472 C CA . ALA A 1 193 ? -18.054 -5.888 14.688 1.00 91.19 193 ALA A CA 1
ATOM 1473 C C . ALA A 1 193 ? -18.270 -6.516 13.296 1.00 91.19 193 ALA A C 1
ATOM 1475 O O . ALA A 1 193 ? -19.275 -6.247 12.635 1.00 91.19 193 ALA A O 1
ATOM 1476 N N . VAL A 1 194 ? -17.313 -7.340 12.855 1.00 88.25 194 VAL A N 1
ATOM 1477 C CA . VAL A 1 194 ? -17.275 -8.030 11.546 1.00 88.25 194 VAL A CA 1
ATOM 1478 C C . VAL A 1 194 ? -17.219 -9.542 11.682 1.00 88.25 194 VAL A C 1
ATOM 1480 O O . VAL A 1 194 ? -16.687 -10.019 12.707 1.00 88.25 194 VAL A O 1
#

pLDDT: mean 93.79, std 5.11, range [69.38, 98.44]

Radius of gyration: 25.27 Å; chains: 1; bounding box: 54×33×63 Å

Sequence (194 aa):
MKLEERPGGFALYKEKTEVGCCQLTRTAAGADVACLTIVPEWRRKGYGSYLLKEILRRFGGYDRETATVFTAPLPAVPGEKAFWSKFGFQEEAGRLCRRRTPDLTAVKFVQDFLAARLQNPQLLVDATCGNGGDTAFLCRLAGGTGRVLGFDIQPEAIASTRRNLAANGLSAELYCGSHADLLQYVQPGTADAV